Protein AF-X1IV39-F1 (afdb_monomer)

pLDDT: mean 95.55, std 2.42, range [82.12, 98.75]

Nearest PDB structures (foldseek):
  4zdj-assembly1_A  TM=9.689E-01  e=3.586E-21  Mycobacterium tuberculosis H37Rv
  8fvd-assembly1_A-2  TM=9.683E-01  e=2.587E-20  Escherichia coli
  1vco-assembly1_A  TM=9.729E-01  e=8.959E-20  Thermus thermophilus
  8fve-assembly1_B-2  TM=9.654E-01  e=1.866E-19  Escherichia coli
  3nva-assembly1_A  TM=9.633E-01  e=2.141E-17  Saccharolobus solfataricus

Secondary structure (DSSP, 8-state):
-HHHHHHHHHHHHHTTTTTPPP-IIIIIHHHHHHHHHHHHHHH--S-------S-TT-TTTHHHHHHHHHHHHHH-GGG---EEEEE--EETTTTEE--HHHHHHHHHHHHTT---SEEEEEESSPPPHHHHHHHHHHHT--GGGEEEEEPPSSGGGHHHHHHHTTHHHHHHHHTT---PPP--HHHHHHHHHHHS----------

Foldseek 3Di:
DVVLVVVLVVCVVVCVVVPDDDDLPPRSLVSLLVVVVVCCVVVVDPDDDDDQDDALVDPVRLSVLLSLLVVCVVVDVLQDAAEAEDEQEADPVVRDTDCVRVLVSLVSSVVSPDQHQAYEYEYQDDDDLVSLVVSCVSSVYDSLRHAYDHDDPDPLCRVVSCVVSVVVVSNCVSNVHDDDRDDCPVSVVVVVVVPDDDDDDDDDDD

Structure (mmCIF, N/CA/C/O backbone):
data_AF-X1IV39-F1
#
_entry.id   AF-X1IV39-F1
#
loop_
_atom_site.group_PDB
_atom_site.id
_atom_site.type_symbol
_atom_site.label_atom_id
_atom_site.label_alt_id
_atom_site.label_comp_id
_atom_site.label_asym_id
_atom_site.label_entity_id
_atom_site.label_seq_id
_atom_site.pdbx_PDB_ins_code
_atom_site.Cartn_x
_atom_site.Cartn_y
_atom_site.Cartn_z
_atom_site.occupancy
_atom_site.B_iso_or_equiv
_atom_site.auth_seq_id
_atom_site.auth_comp_id
_atom_site.auth_asym_id
_atom_site.auth_atom_id
_atom_site.pdbx_PDB_model_num
ATOM 1 N N . SER A 1 1 ? 3.220 12.596 9.964 1.00 83.44 1 SER A N 1
ATOM 2 C CA . SER A 1 1 ? 3.085 12.472 11.436 1.00 83.44 1 SER A CA 1
ATOM 3 C C . SER A 1 1 ? 2.829 13.791 12.164 1.00 83.44 1 SER A C 1
ATOM 5 O O . SER A 1 1 ? 1.835 13.869 12.874 1.00 83.44 1 SER A O 1
ATOM 7 N N . GLY A 1 2 ? 3.642 14.845 11.990 1.00 93.06 2 GLY A N 1
ATOM 8 C CA . GLY A 1 2 ? 3.541 16.082 12.796 1.00 93.06 2 GLY A CA 1
ATOM 9 C C . GLY A 1 2 ? 2.147 16.726 12.880 1.00 93.06 2 GLY A C 1
ATOM 10 O O . GLY A 1 2 ? 1.714 17.105 13.964 1.00 93.06 2 GLY A O 1
ATOM 11 N N . GLN A 1 3 ? 1.394 16.767 11.775 1.00 95.25 3 GLN A N 1
ATOM 12 C CA . GLN A 1 3 ? 0.027 17.306 11.771 1.00 95.25 3 GLN A CA 1
ATOM 13 C C . GLN A 1 3 ? -0.954 16.524 12.667 1.00 95.25 3 GLN A C 1
ATOM 15 O O . GLN A 1 3 ? -1.859 17.130 13.232 1.00 95.25 3 GLN A O 1
ATOM 20 N N . ILE A 1 4 ? -0.797 15.199 12.789 1.00 95.38 4 ILE A N 1
ATOM 21 C CA . ILE A 1 4 ? -1.650 14.351 13.640 1.00 95.38 4 ILE A CA 1
ATOM 22 C C . ILE A 1 4 ? -1.386 14.681 15.105 1.00 95.38 4 ILE A C 1
ATOM 24 O O . ILE A 1 4 ? -2.300 15.041 15.838 1.00 95.38 4 ILE A O 1
ATOM 28 N N . TYR A 1 5 ? -0.117 14.624 15.513 1.00 95.06 5 TYR A N 1
ATOM 29 C CA . TYR A 1 5 ? 0.275 14.904 16.892 1.00 95.06 5 TYR A CA 1
ATOM 30 C C . TYR A 1 5 ? -0.062 16.341 17.291 1.00 95.06 5 TYR A C 1
ATOM 32 O O . TYR A 1 5 ? -0.583 16.562 18.378 1.00 95.06 5 TYR A O 1
ATOM 40 N N . SER A 1 6 ? 0.151 17.312 16.398 1.00 96.31 6 SER A N 1
ATOM 41 C CA . SER A 1 6 ? -0.246 18.702 16.632 1.00 96.31 6 SER A CA 1
ATOM 42 C C . SER A 1 6 ? -1.757 18.842 16.848 1.00 96.31 6 SER A C 1
ATOM 44 O O . SER A 1 6 ? -2.170 19.522 17.785 1.00 96.31 6 SER A O 1
ATOM 46 N N . ALA A 1 7 ? -2.585 18.156 16.052 1.00 96.00 7 ALA A N 1
ATOM 47 C CA . ALA A 1 7 ? -4.038 18.176 16.217 1.00 96.00 7 ALA A CA 1
ATOM 48 C C . ALA A 1 7 ? -4.487 17.537 17.542 1.00 96.00 7 ALA A C 1
ATOM 50 O O . ALA A 1 7 ? -5.330 18.106 18.237 1.00 96.00 7 ALA A O 1
ATOM 51 N N . VAL A 1 8 ? -3.900 16.397 17.922 1.00 96.56 8 VAL A N 1
ATOM 52 C CA . VAL A 1 8 ? -4.189 15.729 19.202 1.00 96.56 8 VAL A CA 1
ATOM 53 C C . VAL A 1 8 ? -3.781 16.615 20.383 1.00 96.56 8 VAL A C 1
ATOM 55 O O . VAL A 1 8 ? -4.579 16.822 21.292 1.00 96.56 8 VAL A O 1
ATOM 58 N N . LEU A 1 9 ? -2.589 17.214 20.348 1.00 95.19 9 LEU A N 1
ATOM 59 C CA . LEU A 1 9 ? -2.129 18.143 21.387 1.00 95.19 9 LEU A CA 1
ATOM 60 C C . LEU A 1 9 ? -3.005 19.400 21.468 1.00 95.19 9 LEU A C 1
ATOM 62 O O . LEU A 1 9 ? -3.281 19.895 22.554 1.00 95.19 9 LEU A O 1
ATOM 66 N N . ALA A 1 10 ? -3.472 19.921 20.333 1.00 95.88 10 ALA A N 1
ATOM 67 C CA . ALA A 1 10 ? -4.376 21.066 20.323 1.00 95.88 10 ALA A CA 1
ATOM 68 C C . ALA A 1 10 ? -5.743 20.732 20.947 1.00 95.88 10 ALA A C 1
ATOM 70 O O . ALA A 1 10 ? -6.296 21.568 21.658 1.00 95.88 10 ALA A O 1
ATOM 71 N N . LYS A 1 11 ? -6.277 19.526 20.702 1.00 95.38 11 LYS A N 1
ATOM 72 C CA . LYS A 1 11 ? -7.502 19.017 21.348 1.00 95.38 11 LYS A CA 1
ATOM 73 C C . LYS A 1 11 ? -7.321 18.866 22.860 1.00 95.38 11 LYS A C 1
ATOM 75 O O . LYS A 1 11 ? -8.179 19.289 23.628 1.00 95.38 11 LYS A O 1
ATOM 80 N N . GLU A 1 12 ? -6.170 18.352 23.286 1.00 96.19 12 GLU A N 1
ATOM 81 C CA . GLU A 1 12 ? -5.818 18.228 24.704 1.00 96.19 12 GLU A CA 1
ATOM 82 C C . GLU A 1 12 ? -5.795 19.579 25.412 1.00 96.19 12 GLU A C 1
ATOM 84 O O . GLU A 1 12 ? -6.527 19.764 26.382 1.00 96.19 12 GLU A O 1
ATOM 89 N N . ARG A 1 13 ? -5.089 20.567 24.859 1.00 94.44 13 ARG A N 1
ATOM 90 C CA . ARG A 1 13 ? -4.988 21.904 25.464 1.00 94.44 13 ARG A CA 1
ATOM 91 C C . ARG A 1 13 ? -6.307 22.672 25.531 1.00 94.44 13 ARG A C 1
ATOM 93 O O . ARG A 1 13 ? -6.425 23.590 26.337 1.00 94.44 13 ARG A O 1
ATOM 100 N N . ARG A 1 14 ? -7.288 22.333 24.689 1.00 95.44 14 ARG A N 1
ATOM 101 C CA . ARG A 1 14 ? -8.647 22.902 24.756 1.00 95.44 14 ARG A CA 1
ATOM 102 C C . ARG A 1 14 ? -9.544 22.219 25.789 1.00 95.44 14 ARG A C 1
ATOM 104 O O . ARG A 1 14 ? -10.612 22.743 26.082 1.00 95.44 14 ARG A O 1
ATOM 111 N N . GLY A 1 15 ? -9.116 21.085 26.345 1.00 93.38 15 GLY A N 1
ATOM 112 C CA . GLY A 1 15 ? -9.907 20.295 27.284 1.00 93.38 15 GLY A CA 1
ATOM 113 C C . GLY A 1 15 ? -10.839 19.276 26.624 1.00 93.38 15 GLY A C 1
ATOM 114 O O . GLY A 1 15 ? -11.671 18.701 27.322 1.00 93.38 15 GLY A O 1
ATOM 115 N N . ASP A 1 16 ? -10.683 18.989 25.324 1.00 93.56 16 ASP A N 1
ATOM 116 C CA . ASP A 1 16 ? -11.572 18.080 24.574 1.00 93.56 16 ASP A CA 1
ATOM 117 C C . ASP A 1 16 ? -11.531 16.632 25.121 1.00 93.56 16 ASP A C 1
ATOM 119 O O . ASP A 1 16 ? -12.448 15.848 24.887 1.00 93.56 16 ASP A O 1
ATOM 123 N N . PHE A 1 17 ? -10.482 16.274 25.876 1.00 92.75 17 PHE A N 1
ATOM 124 C CA . PHE A 1 17 ? -10.318 14.961 26.519 1.00 92.75 17 PHE A CA 1
ATOM 125 C C . PHE A 1 17 ? -10.658 14.950 28.021 1.00 92.75 17 PHE A C 1
ATOM 127 O O . PHE A 1 17 ? -10.341 13.982 28.708 1.00 92.75 17 PHE A O 1
ATOM 134 N N . LEU A 1 18 ? -11.286 16.013 28.548 1.00 92.62 18 LEU A N 1
ATOM 135 C CA . LEU A 1 18 ? -11.813 16.094 29.923 1.00 92.62 18 LEU A CA 1
ATOM 136 C C . LEU A 1 18 ? -10.785 15.758 31.028 1.00 92.62 18 LEU A C 1
ATOM 138 O O . LEU A 1 18 ? -11.124 15.159 32.047 1.00 92.62 18 LEU A O 1
ATOM 142 N N . GLY A 1 19 ? -9.518 16.133 30.821 1.00 87.75 19 GLY A N 1
ATOM 143 C CA . GLY A 1 19 ? -8.419 15.860 31.759 1.00 87.75 19 GLY A CA 1
ATOM 144 C C . GLY A 1 19 ? -7.865 14.429 31.712 1.00 87.75 19 GLY A C 1
ATOM 145 O O . GLY A 1 19 ? -7.038 14.069 32.548 1.00 87.75 19 GLY A O 1
ATOM 146 N N . GLY A 1 20 ? -8.302 13.609 30.752 1.00 90.69 20 GLY A N 1
ATOM 147 C CA . GLY A 1 20 ? -7.785 12.260 30.530 1.00 90.69 20 GLY A CA 1
ATOM 148 C C . GLY A 1 20 ? -6.360 12.234 29.965 1.00 90.69 20 GLY A C 1
ATOM 149 O O . GLY A 1 20 ? -5.901 13.169 29.311 1.00 90.69 20 GLY A O 1
ATOM 150 N N . THR A 1 21 ? -5.646 11.129 30.201 1.00 92.50 21 THR A N 1
ATOM 151 C CA . THR A 1 21 ? -4.292 10.924 29.667 1.00 92.50 21 THR A CA 1
ATOM 152 C C . THR A 1 21 ? -4.320 10.656 28.165 1.00 92.50 21 THR A C 1
ATOM 154 O O . THR A 1 21 ? -5.001 9.743 27.698 1.00 92.50 21 THR A O 1
ATOM 157 N N . ILE A 1 22 ? -3.507 11.397 27.411 1.00 93.56 22 ILE A N 1
ATOM 158 C CA . ILE A 1 22 ? -3.350 11.179 25.972 1.00 93.56 22 ILE A CA 1
ATOM 159 C C . ILE A 1 22 ? -2.416 10.004 25.710 1.00 93.56 22 ILE A C 1
ATOM 161 O O . ILE A 1 22 ? -1.331 9.891 26.272 1.00 93.56 22 ILE A O 1
ATOM 165 N N . GLN A 1 23 ? -2.851 9.140 24.805 1.00 95.19 23 GLN A N 1
ATOM 166 C CA . GLN A 1 23 ? -2.191 7.894 24.426 1.00 95.19 23 GLN A CA 1
ATOM 167 C C . GLN A 1 23 ? -2.180 7.755 22.904 1.00 95.19 23 GLN A C 1
ATOM 169 O O . GLN A 1 23 ? -3.067 8.280 22.230 1.00 95.19 23 GLN A O 1
ATOM 174 N N . VAL A 1 24 ? -1.218 7.004 22.360 1.00 94.38 24 VAL A N 1
ATOM 175 C CA . VAL A 1 24 ? -1.165 6.707 20.916 1.00 94.38 24 VAL A CA 1
ATOM 176 C C . VAL A 1 24 ? -2.435 5.976 20.474 1.00 94.38 24 VAL A C 1
ATOM 178 O O . VAL A 1 24 ? -3.112 6.414 19.546 1.00 94.38 24 VAL A O 1
ATOM 181 N N . VAL A 1 25 ? -2.811 4.927 21.203 1.00 95.25 25 VAL A N 1
ATOM 182 C CA . VAL A 1 25 ? -4.112 4.270 21.070 1.00 95.25 25 VAL A CA 1
ATOM 183 C C . VAL A 1 25 ? -4.957 4.659 22.285 1.00 95.25 25 VAL A C 1
ATOM 185 O O . VAL A 1 25 ? -4.478 4.474 23.401 1.00 95.25 25 VAL A O 1
ATOM 188 N N . PRO A 1 26 ? -6.173 5.205 22.116 1.00 95.00 26 PRO A N 1
ATOM 189 C CA . PRO A 1 26 ? -6.870 5.414 20.845 1.00 95.00 26 PRO A CA 1
ATOM 190 C C . PRO A 1 26 ? -6.625 6.789 20.195 1.00 95.00 26 PRO A C 1
ATOM 192 O O . PRO A 1 26 ? -7.003 6.975 19.048 1.00 95.00 26 PRO A O 1
ATOM 195 N N . HIS A 1 27 ? -6.051 7.781 20.882 1.00 96.25 27 HIS A N 1
ATOM 196 C CA . HIS A 1 27 ? -6.187 9.188 20.464 1.00 96.25 27 HIS A CA 1
ATOM 197 C C . HIS A 1 27 ? -5.500 9.523 19.130 1.00 96.25 27 HIS A C 1
ATOM 199 O O . HIS A 1 27 ? -6.104 10.172 18.275 1.00 96.25 27 HIS A O 1
ATOM 205 N N . VAL A 1 28 ? -4.258 9.070 18.924 1.00 97.12 28 VAL A N 1
ATOM 206 C CA . VAL A 1 28 ? -3.518 9.303 17.669 1.00 97.12 28 VAL A CA 1
ATOM 207 C C . VAL A 1 28 ? -4.124 8.476 16.539 1.00 97.12 28 VAL A C 1
ATOM 209 O O . VAL A 1 28 ? -4.362 9.009 15.456 1.00 97.12 28 VAL A O 1
ATOM 212 N N . THR A 1 29 ? -4.436 7.202 16.790 1.00 97.50 29 THR A N 1
ATOM 213 C CA . THR A 1 29 ? -5.056 6.321 15.787 1.00 97.50 29 THR A CA 1
ATOM 214 C C . THR A 1 29 ? -6.436 6.814 15.364 1.00 97.50 29 THR A C 1
ATOM 216 O O . THR A 1 29 ? -6.757 6.795 14.179 1.00 97.50 29 THR A O 1
ATOM 219 N N . THR A 1 30 ? -7.235 7.334 16.297 1.00 96.88 30 THR A N 1
ATOM 220 C CA . THR A 1 30 ? -8.534 7.944 15.999 1.00 96.88 30 THR A CA 1
ATOM 221 C C . THR A 1 30 ? -8.368 9.211 15.171 1.00 96.88 30 THR A C 1
ATOM 223 O O . THR A 1 30 ? -9.060 9.351 14.172 1.00 96.88 30 THR A O 1
ATOM 226 N N . GLU A 1 31 ? -7.423 10.102 15.491 1.00 97.56 31 GLU A N 1
ATOM 227 C CA . GLU A 1 31 ? -7.178 11.286 14.651 1.00 97.56 31 GLU A CA 1
ATOM 228 C C . GLU A 1 31 ? -6.763 10.910 13.217 1.00 97.56 31 GLU A C 1
ATOM 230 O O . GLU A 1 31 ? -7.172 11.586 12.273 1.00 97.56 31 GLU A O 1
ATOM 235 N N . ILE A 1 32 ? -6.001 9.823 13.031 1.00 97.38 32 ILE A N 1
ATOM 236 C CA . ILE A 1 32 ? -5.672 9.287 11.699 1.00 97.38 32 ILE A CA 1
ATOM 237 C C . ILE A 1 32 ? -6.942 8.793 10.989 1.00 97.38 32 ILE A C 1
ATOM 239 O O . ILE A 1 32 ? -7.231 9.249 9.882 1.00 97.38 32 ILE A O 1
ATOM 243 N N . LYS A 1 33 ? -7.739 7.927 11.632 1.00 96.75 33 LYS A N 1
ATOM 244 C CA . LYS A 1 33 ? -8.990 7.396 11.057 1.00 96.75 33 LYS A CA 1
ATOM 245 C C . LYS A 1 33 ? -9.990 8.499 10.701 1.00 96.75 33 LYS A C 1
ATOM 247 O O . LYS A 1 33 ? -10.598 8.460 9.637 1.00 96.75 33 LYS A O 1
ATOM 252 N N . GLU A 1 34 ? -10.113 9.527 11.536 1.00 96.31 34 GLU A N 1
ATOM 253 C CA . GLU A 1 34 ? -10.980 10.683 11.276 1.00 96.31 34 GLU A CA 1
ATOM 254 C C . GLU A 1 34 ? -10.540 11.499 10.053 1.00 96.31 34 GLU A C 1
ATOM 256 O O . GLU A 1 34 ? -11.348 12.200 9.446 1.00 96.31 34 GLU A O 1
ATOM 261 N N . ARG A 1 35 ? -9.267 11.442 9.644 1.00 95.88 35 ARG A N 1
ATOM 262 C CA . ARG A 1 35 ? -8.846 12.040 8.365 1.00 95.88 35 ARG A CA 1
ATOM 263 C C . ARG A 1 35 ? -9.288 11.211 7.171 1.00 95.88 35 ARG A C 1
ATOM 265 O O . ARG A 1 35 ? -9.681 11.798 6.169 1.00 95.88 35 ARG A O 1
ATOM 272 N N . PHE A 1 36 ? -9.264 9.884 7.284 1.00 94.44 36 PHE A N 1
ATOM 273 C CA . PHE A 1 36 ? -9.761 8.998 6.231 1.00 94.44 36 PHE A CA 1
ATOM 274 C C . PHE A 1 36 ? -11.262 9.200 6.013 1.00 94.44 36 PHE A C 1
ATOM 276 O O . PHE A 1 36 ? -11.690 9.403 4.881 1.00 94.44 36 PHE A O 1
ATOM 283 N N . LYS A 1 37 ? -12.045 9.254 7.099 1.00 93.75 37 LYS A N 1
ATOM 284 C CA . LYS A 1 37 ? -13.492 9.514 7.033 1.00 93.75 37 LYS A CA 1
ATOM 285 C C . LYS A 1 37 ? -13.811 10.873 6.414 1.00 93.75 37 LYS A C 1
ATOM 287 O O . LYS A 1 37 ? -14.591 10.939 5.475 1.00 93.75 37 LYS A O 1
ATOM 292 N N . ARG A 1 38 ? -13.134 11.942 6.853 1.00 95.00 38 ARG A N 1
ATOM 293 C CA . ARG A 1 38 ? -13.296 13.279 6.254 1.00 95.00 38 ARG A CA 1
ATOM 294 C C . ARG A 1 38 ? -12.953 13.305 4.766 1.00 95.00 38 ARG A C 1
ATOM 296 O O . ARG A 1 38 ? -13.607 14.007 4.004 1.00 95.00 38 ARG A O 1
ATOM 303 N N . LEU A 1 39 ? -11.922 12.572 4.340 1.00 94.06 39 LEU A N 1
ATOM 304 C CA . LEU A 1 39 ? -11.593 12.451 2.919 1.00 94.06 39 LEU A CA 1
ATOM 305 C C . LEU A 1 39 ? -12.729 11.760 2.152 1.00 94.06 39 LEU A C 1
ATOM 307 O O . LEU A 1 39 ? -13.109 12.248 1.089 1.00 94.06 39 LEU A O 1
ATOM 311 N N . ALA A 1 40 ? -13.303 10.688 2.705 1.00 92.38 40 ALA A N 1
ATOM 312 C CA . ALA A 1 40 ? -14.456 10.002 2.121 1.00 92.38 40 ALA A CA 1
ATOM 313 C C . ALA A 1 40 ? -15.666 10.932 1.980 1.00 92.38 40 ALA A C 1
ATOM 315 O O . ALA A 1 40 ? -16.205 11.093 0.889 1.00 92.38 40 ALA A O 1
ATOM 316 N N . GLU A 1 41 ? -16.027 11.621 3.063 1.00 93.25 41 GLU A N 1
ATOM 317 C CA . GLU A 1 41 ? -17.141 12.571 3.097 1.00 93.25 41 GLU A CA 1
ATOM 318 C C . GLU A 1 41 ? -16.952 13.730 2.108 1.00 93.25 41 GLU A C 1
ATOM 320 O O . GLU A 1 41 ? -17.899 14.132 1.441 1.00 93.25 41 GLU A O 1
ATOM 325 N N . ASN A 1 42 ? -15.737 14.262 1.965 1.00 95.62 42 ASN A N 1
ATOM 326 C CA . ASN A 1 42 ? -15.495 15.404 1.080 1.00 95.62 42 ASN A CA 1
ATOM 327 C C . ASN A 1 42 ? -15.409 15.015 -0.399 1.00 95.62 42 ASN A C 1
ATOM 329 O O . ASN A 1 42 ? -15.824 15.787 -1.260 1.00 95.62 42 ASN A O 1
ATOM 333 N N . SER A 1 43 ? -14.819 13.857 -0.699 1.00 95.19 43 SER A N 1
ATOM 334 C CA . SER A 1 43 ? -14.617 13.405 -2.080 1.00 95.19 43 SER A CA 1
ATOM 335 C C . SER A 1 43 ? -15.854 12.744 -2.677 1.00 95.19 43 SER A C 1
ATOM 337 O O . SER A 1 43 ? -15.989 12.750 -3.897 1.00 95.19 43 SER A O 1
ATOM 339 N N . GLN A 1 44 ? -16.729 12.170 -1.839 1.00 92.94 44 GLN A N 1
ATOM 340 C CA . GLN A 1 44 ? -17.828 11.298 -2.273 1.00 92.94 44 GLN A CA 1
ATOM 341 C C . GLN A 1 44 ? -17.336 10.157 -3.188 1.00 92.94 44 GLN A C 1
ATOM 343 O O . GLN A 1 44 ? -18.074 9.672 -4.042 1.00 92.94 44 GLN A O 1
ATOM 348 N N . ALA A 1 45 ? -16.068 9.755 -3.039 1.00 92.06 45 ALA A N 1
ATOM 349 C CA . ALA A 1 45 ? -15.455 8.711 -3.844 1.00 92.06 45 ALA A CA 1
ATOM 350 C C . ALA A 1 45 ? -15.915 7.322 -3.386 1.00 92.06 45 ALA A C 1
ATOM 352 O O . ALA A 1 45 ? -16.027 7.061 -2.188 1.00 92.06 45 ALA A O 1
ATOM 353 N N . GLU A 1 46 ? -16.108 6.415 -4.343 1.00 90.44 46 GLU A N 1
ATOM 354 C CA . GLU A 1 46 ? -16.429 5.006 -4.071 1.00 90.44 46 GLU A CA 1
ATOM 355 C C . GLU A 1 46 ? -15.222 4.242 -3.505 1.00 90.44 46 GLU A C 1
ATOM 357 O O . GLU A 1 46 ? -15.378 3.339 -2.688 1.00 90.44 46 GLU A O 1
ATOM 362 N N . VAL A 1 47 ? -14.006 4.627 -3.910 1.00 93.69 47 VAL A N 1
ATOM 363 C CA . VAL A 1 47 ? -12.747 4.006 -3.482 1.00 93.69 47 VAL A CA 1
ATOM 364 C C . VAL A 1 47 ? -11.749 5.084 -3.075 1.00 93.69 47 VAL A C 1
ATOM 366 O O . VAL A 1 47 ? -11.553 6.071 -3.784 1.00 93.69 47 VAL A O 1
ATOM 369 N N . ILE A 1 48 ? -11.073 4.867 -1.946 1.00 95.12 48 ILE A N 1
ATOM 370 C CA . ILE A 1 48 ? -9.993 5.729 -1.460 1.00 95.12 48 ILE A CA 1
ATOM 371 C C . ILE A 1 48 ? -8.717 4.908 -1.380 1.00 95.12 48 ILE A C 1
ATOM 373 O O . ILE A 1 48 ? -8.637 3.929 -0.640 1.00 95.12 48 ILE A O 1
ATOM 377 N N . ILE A 1 49 ? -7.697 5.350 -2.108 1.00 96.31 49 ILE A N 1
ATOM 378 C CA . ILE A 1 49 ? -6.364 4.759 -2.047 1.00 96.31 49 ILE A CA 1
ATOM 379 C C . ILE A 1 49 ? -5.559 5.518 -0.995 1.00 96.31 49 ILE A C 1
ATOM 381 O O . ILE A 1 49 ? -5.379 6.732 -1.091 1.00 96.31 49 ILE A O 1
ATOM 385 N N . ILE A 1 50 ? -5.084 4.798 0.021 1.00 95.69 50 ILE A N 1
ATOM 386 C CA . ILE A 1 50 ? -4.281 5.355 1.111 1.00 95.69 50 ILE A CA 1
ATOM 387 C C . ILE A 1 50 ? -2.897 4.720 1.056 1.00 95.69 50 ILE A C 1
ATOM 389 O O . ILE A 1 50 ? -2.730 3.543 1.367 1.00 95.69 50 ILE A O 1
ATOM 393 N N . GLU A 1 51 ? -1.894 5.517 0.702 1.00 96.81 51 GLU A N 1
ATOM 394 C CA . GLU A 1 51 ? -0.497 5.118 0.829 1.00 96.81 51 GLU A CA 1
ATOM 395 C C . GLU A 1 51 ? -0.028 5.320 2.276 1.00 96.81 51 GLU A C 1
ATOM 397 O O . GLU A 1 51 ? -0.114 6.420 2.832 1.00 96.81 51 GLU A O 1
ATOM 402 N N . VAL A 1 52 ? 0.494 4.258 2.893 1.00 95.25 52 VAL A N 1
ATOM 403 C CA . VAL A 1 52 ? 1.181 4.346 4.185 1.00 95.25 52 VAL A CA 1
ATOM 404 C C . VAL A 1 52 ? 2.678 4.415 3.925 1.00 95.25 52 VAL A C 1
ATOM 406 O O . VAL A 1 52 ? 3.302 3.411 3.596 1.00 95.25 52 VAL A O 1
ATOM 409 N N . GLY A 1 53 ? 3.247 5.612 4.066 1.00 92.62 53 GLY A N 1
ATOM 410 C CA . GLY A 1 53 ? 4.686 5.819 3.912 1.00 92.62 53 GLY A CA 1
ATOM 411 C C . GLY A 1 53 ? 5.519 5.151 5.015 1.00 92.62 53 GLY A C 1
ATOM 412 O O . GLY A 1 53 ? 5.023 4.855 6.105 1.00 92.62 53 GLY A O 1
ATOM 413 N N . GLY A 1 54 ? 6.815 4.987 4.742 1.00 92.50 54 GLY A N 1
ATOM 414 C CA . GLY A 1 54 ? 7.760 4.266 5.604 1.00 92.50 54 GLY A CA 1
ATOM 415 C C . GLY A 1 54 ? 7.833 2.774 5.272 1.00 92.50 54 GLY A C 1
ATOM 416 O O . GLY A 1 54 ? 7.267 2.326 4.275 1.00 92.50 54 GLY A O 1
ATOM 417 N N . THR A 1 55 ? 8.538 2.000 6.100 1.00 95.44 55 THR A N 1
ATOM 418 C CA . THR A 1 55 ? 8.652 0.544 5.931 1.00 95.44 55 THR A CA 1
ATOM 419 C C . THR A 1 55 ? 7.897 -0.177 7.039 1.00 95.44 55 THR A C 1
ATOM 421 O O . THR A 1 55 ? 7.934 0.214 8.206 1.00 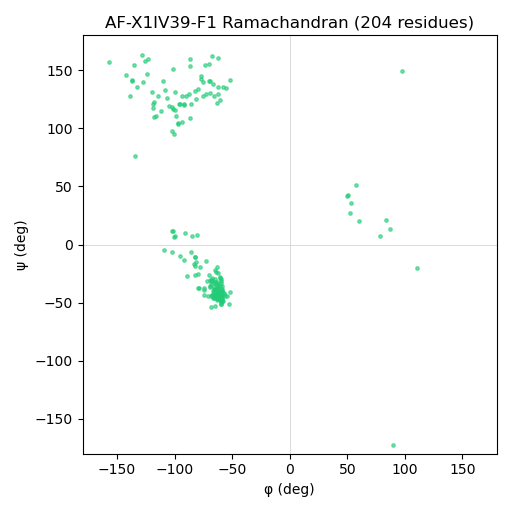95.44 55 THR A O 1
ATOM 424 N N . VAL A 1 56 ? 7.221 -1.275 6.702 1.00 95.75 56 VAL A N 1
ATOM 425 C CA . VAL A 1 56 ? 6.633 -2.157 7.719 1.00 95.75 56 VAL A CA 1
ATOM 426 C C . VAL A 1 56 ? 7.745 -2.707 8.613 1.00 95.75 56 VAL A C 1
ATOM 428 O O . VAL A 1 56 ? 8.689 -3.324 8.123 1.00 95.75 56 VAL A O 1
ATOM 431 N N . GLY A 1 57 ? 7.602 -2.498 9.922 1.00 92.50 57 GLY A N 1
ATOM 432 C CA . GLY A 1 57 ? 8.613 -2.824 10.932 1.00 92.50 57 GLY A CA 1
ATOM 433 C C . GLY A 1 57 ? 9.258 -1.587 11.562 1.00 92.50 57 GLY A C 1
ATOM 434 O O . GLY A 1 57 ? 9.753 -1.679 12.685 1.00 92.50 57 GLY A O 1
ATOM 435 N N . ASP A 1 58 ? 9.175 -0.428 10.904 1.00 94.62 58 ASP A N 1
ATOM 436 C CA . ASP A 1 58 ? 9.704 0.829 11.432 1.00 94.62 58 ASP A CA 1
ATOM 437 C C . ASP A 1 58 ? 8.781 1.420 12.512 1.00 94.62 58 ASP A C 1
ATOM 439 O O . ASP A 1 58 ? 7.547 1.327 12.450 1.00 94.62 58 ASP A O 1
ATOM 443 N N . ILE A 1 59 ? 9.381 2.054 13.524 1.00 93.12 59 ILE A N 1
ATOM 444 C CA . ILE A 1 59 ? 8.657 2.585 14.688 1.00 93.12 59 ILE A CA 1
ATOM 445 C C . ILE A 1 59 ? 7.748 3.764 14.317 1.00 93.12 59 ILE A C 1
ATOM 447 O O . ILE A 1 59 ? 6.690 3.944 14.922 1.00 93.12 59 ILE A O 1
ATOM 451 N N . GLU A 1 60 ? 8.121 4.551 13.306 1.00 92.94 60 GLU A N 1
ATOM 452 C CA . GLU A 1 60 ? 7.386 5.740 12.875 1.00 92.94 60 GLU A CA 1
ATOM 453 C C . GLU A 1 60 ? 6.043 5.388 12.225 1.00 92.94 60 GLU A C 1
ATOM 455 O O . GLU A 1 60 ? 5.087 6.166 12.315 1.00 92.94 60 GLU A O 1
ATOM 460 N N . GLY A 1 61 ? 5.970 4.219 11.577 1.00 92.56 61 GLY A N 1
ATOM 461 C CA . GLY A 1 61 ? 4.795 3.738 10.852 1.00 92.56 61 GLY A CA 1
ATOM 462 C C . GLY A 1 61 ? 3.741 3.072 11.738 1.00 92.56 61 GLY A C 1
ATOM 463 O O . GLY A 1 61 ? 2.579 2.982 11.336 1.00 92.56 61 GLY A O 1
ATOM 464 N N . GLN A 1 62 ? 4.099 2.641 12.955 1.00 94.81 62 GLN A N 1
ATOM 465 C CA . GLN A 1 62 ? 3.210 1.846 13.814 1.00 94.81 62 GLN A CA 1
ATOM 466 C C . GLN A 1 62 ? 1.835 2.487 14.072 1.00 94.81 62 GLN A C 1
ATOM 468 O O . GLN A 1 62 ? 0.838 1.776 13.941 1.00 94.81 62 GLN A O 1
ATOM 473 N N . PRO A 1 63 ? 1.712 3.800 14.370 1.00 96.44 63 PRO A N 1
ATOM 474 C CA . PRO A 1 63 ? 0.397 4.410 14.568 1.00 96.44 63 PRO A CA 1
ATOM 475 C C . PRO A 1 63 ? -0.484 4.368 13.313 1.00 96.44 63 PRO A C 1
ATOM 477 O O . PRO A 1 63 ? -1.702 4.255 13.429 1.00 96.44 63 PRO A O 1
ATOM 480 N N . PHE A 1 64 ? 0.104 4.449 12.114 1.00 97.19 64 PHE A N 1
ATOM 481 C CA . PHE A 1 64 ? -0.644 4.368 10.857 1.00 97.19 64 PHE A CA 1
ATOM 482 C C . PHE A 1 64 ? -1.092 2.943 10.564 1.00 97.19 64 PHE A C 1
ATOM 484 O O . PHE A 1 64 ? -2.250 2.742 10.205 1.00 97.19 64 PHE A O 1
ATOM 491 N N . LEU A 1 65 ? -0.210 1.963 10.775 1.00 97.31 65 LEU A N 1
ATOM 492 C CA . LEU A 1 65 ? -0.550 0.553 10.608 1.00 97.31 65 LEU A CA 1
ATOM 493 C C . LEU A 1 65 ? -1.659 0.136 11.587 1.00 97.31 65 LEU A C 1
ATOM 495 O O . LEU A 1 65 ? -2.648 -0.472 11.185 1.00 97.31 65 LEU A O 1
ATOM 499 N N . GLU A 1 66 ? -1.575 0.559 12.849 1.00 97.50 66 GLU A N 1
ATOM 500 C CA . GLU A 1 66 ? -2.645 0.317 13.821 1.00 97.50 66 GLU A CA 1
ATOM 501 C C . GLU A 1 66 ? -3.953 1.025 13.429 1.00 97.50 66 GLU A C 1
ATOM 503 O O . GLU A 1 66 ? -5.035 0.452 13.571 1.00 97.50 66 GLU A O 1
ATOM 508 N N . ALA A 1 67 ? -3.884 2.242 12.878 1.00 97.56 67 ALA A N 1
ATOM 509 C CA . ALA A 1 67 ? -5.068 2.956 12.411 1.00 97.56 67 ALA A CA 1
ATOM 510 C C . ALA A 1 67 ? -5.762 2.241 11.239 1.00 97.56 67 ALA A C 1
ATOM 512 O O . ALA A 1 67 ? -6.979 2.064 11.293 1.00 97.56 67 ALA A O 1
ATOM 513 N N . ILE A 1 68 ? -5.029 1.785 10.213 1.00 97.19 68 ILE A N 1
ATOM 514 C CA . ILE A 1 68 ? -5.630 1.047 9.084 1.00 97.19 68 ILE A CA 1
ATOM 515 C C . ILE A 1 68 ? -6.143 -0.333 9.509 1.00 97.19 68 ILE A C 1
ATOM 517 O O . ILE A 1 68 ? -7.150 -0.800 8.975 1.00 97.19 68 ILE A O 1
ATOM 521 N N . ARG A 1 69 ? -5.506 -0.972 10.501 1.00 97.25 69 ARG A N 1
ATOM 522 C CA . ARG A 1 69 ? -5.969 -2.236 11.089 1.00 97.25 69 ARG A CA 1
ATOM 523 C C . ARG A 1 69 ? -7.298 -2.052 11.817 1.00 97.25 69 ARG A C 1
ATOM 525 O O . ARG A 1 69 ? -8.216 -2.849 11.642 1.00 97.25 69 ARG A O 1
ATOM 532 N N . GLN A 1 70 ? -7.419 -0.996 12.624 1.00 97.31 70 GLN A N 1
ATOM 533 C CA . GLN A 1 70 ? -8.684 -0.640 13.268 1.00 97.31 70 GLN A CA 1
ATOM 534 C C . GLN A 1 70 ? -9.742 -0.234 12.240 1.00 97.31 70 GLN A C 1
ATOM 536 O O . GLN A 1 70 ? -10.892 -0.630 12.387 1.00 97.31 70 GLN A O 1
ATOM 541 N N . MET A 1 71 ? -9.360 0.495 11.186 1.00 96.06 71 MET A N 1
ATOM 542 C CA . MET A 1 71 ? -10.286 0.945 10.144 1.00 96.06 71 MET A CA 1
ATOM 543 C C . MET A 1 71 ? -11.026 -0.230 9.493 1.00 96.06 71 MET A C 1
ATOM 545 O O . MET A 1 71 ? -12.238 -0.155 9.336 1.00 96.06 71 MET A O 1
ATOM 549 N N . ARG A 1 72 ? -10.345 -1.352 9.214 1.00 96.06 72 ARG A N 1
ATOM 550 C CA . ARG A 1 72 ? -10.992 -2.572 8.687 1.00 96.06 72 ARG A CA 1
ATOM 551 C C . ARG A 1 72 ? -12.060 -3.150 9.620 1.00 96.06 72 ARG A C 1
ATOM 553 O O . ARG A 1 72 ? -13.016 -3.752 9.147 1.00 96.06 72 ARG A O 1
ATOM 560 N N . ASN A 1 73 ? -11.937 -2.955 10.933 1.00 94.31 73 ASN A N 1
ATOM 561 C CA . ASN A 1 73 ? -12.996 -3.331 11.874 1.00 94.31 73 ASN A CA 1
ATOM 562 C C . ASN A 1 73 ? -14.125 -2.293 11.907 1.00 94.31 73 ASN A C 1
ATOM 564 O O . ASN A 1 73 ? -15.284 -2.677 12.013 1.00 94.31 73 ASN A O 1
ATOM 568 N N . ASP A 1 74 ? -13.792 -1.004 11.803 1.00 95.12 74 ASP A N 1
ATOM 569 C CA . ASP A 1 74 ? -14.766 0.091 11.845 1.00 95.12 74 ASP A CA 1
ATOM 570 C C . ASP A 1 74 ? -15.722 0.068 10.641 1.00 95.12 74 ASP A C 1
ATOM 572 O O . ASP A 1 74 ? -16.913 0.318 10.813 1.00 95.12 74 ASP A O 1
ATOM 576 N N . VAL A 1 75 ? -15.215 -0.214 9.432 1.00 94.38 75 VAL A N 1
ATOM 577 C CA . VAL A 1 75 ? -16.022 -0.189 8.194 1.00 94.38 75 VAL A CA 1
ATOM 578 C C . VAL A 1 75 ? -16.433 -1.568 7.681 1.00 94.38 75 VAL A C 1
ATOM 580 O O . VAL A 1 75 ? -17.227 -1.654 6.752 1.00 94.38 75 VAL A O 1
ATOM 583 N N . GLY A 1 76 ? -15.934 -2.648 8.282 1.00 93.94 76 GLY A N 1
ATOM 584 C CA . GLY A 1 76 ? -16.185 -4.019 7.839 1.00 93.94 76 GLY A CA 1
ATOM 585 C C . GLY A 1 76 ? -15.060 -4.587 6.971 1.00 93.94 76 GLY A C 1
ATOM 586 O O . GLY A 1 76 ? -14.360 -3.869 6.256 1.00 93.94 76 GLY A O 1
ATOM 587 N N . ARG A 1 77 ? -14.875 -5.910 7.058 1.00 90.75 77 ARG A N 1
ATOM 588 C CA . ARG A 1 77 ? -13.712 -6.608 6.485 1.00 90.75 77 ARG A CA 1
ATOM 589 C C . ARG A 1 77 ? -13.629 -6.544 4.967 1.00 90.75 77 ARG A C 1
ATOM 591 O O . ARG A 1 77 ? -12.506 -6.519 4.467 1.00 90.75 77 ARG A O 1
ATOM 598 N N . ASP A 1 78 ? -14.780 -6.509 4.309 1.00 93.06 78 ASP A N 1
ATOM 599 C CA . ASP A 1 78 ? -14.918 -6.537 2.850 1.00 93.06 78 ASP A CA 1
ATOM 600 C C . ASP A 1 78 ? -14.808 -5.130 2.231 1.00 93.06 78 ASP A C 1
ATOM 602 O O . ASP A 1 78 ? -14.706 -4.984 1.023 1.00 93.06 78 ASP A O 1
ATOM 606 N N . ASN A 1 79 ? -14.749 -4.084 3.068 1.00 95.62 79 ASN A N 1
ATOM 607 C CA . ASN A 1 79 ? -14.625 -2.684 2.647 1.00 95.62 79 ASN A CA 1
ATOM 608 C C . ASN A 1 79 ? -13.183 -2.148 2.743 1.00 95.62 79 ASN A C 1
ATOM 610 O O . ASN A 1 79 ? -12.952 -0.947 2.596 1.00 95.62 79 ASN A O 1
ATOM 614 N N . VAL A 1 80 ? -12.202 -3.010 3.044 1.00 97.19 80 VAL A N 1
ATOM 615 C CA . VAL A 1 80 ? -10.776 -2.653 3.108 1.00 97.19 80 VAL A CA 1
ATOM 616 C C . VAL A 1 80 ? -9.936 -3.758 2.483 1.00 97.19 80 VAL A C 1
ATOM 618 O O . VAL A 1 80 ? -10.005 -4.910 2.911 1.00 97.19 80 VAL A O 1
ATOM 621 N N . LEU A 1 81 ? -9.079 -3.365 1.542 1.00 97.81 81 LEU A N 1
ATOM 622 C CA . LEU A 1 81 ? -8.115 -4.226 0.866 1.00 97.81 81 LEU A CA 1
ATOM 623 C C . LEU A 1 81 ? -6.694 -3.720 1.134 1.00 97.81 81 LEU A C 1
ATOM 625 O O . LEU A 1 81 ? -6.405 -2.534 0.969 1.00 97.81 81 LEU A O 1
ATOM 629 N N . TYR A 1 82 ? -5.796 -4.616 1.533 1.00 98.38 82 TYR A N 1
ATOM 630 C CA . TYR A 1 82 ? -4.389 -4.315 1.774 1.00 98.38 82 TYR A CA 1
ATOM 631 C C . TYR A 1 82 ? -3.508 -4.794 0.617 1.00 98.38 82 TYR A C 1
ATOM 633 O O . TYR A 1 82 ? -3.386 -5.994 0.362 1.00 98.38 82 TYR A O 1
ATOM 641 N N . VAL A 1 83 ? -2.834 -3.846 -0.037 1.00 98.50 83 VAL A N 1
ATOM 642 C CA . VAL A 1 83 ? -1.790 -4.113 -1.035 1.00 98.50 83 VAL A CA 1
ATOM 643 C C . VAL A 1 83 ? -0.427 -3.909 -0.381 1.00 98.50 83 VAL A C 1
ATOM 645 O O . VAL A 1 83 ? -0.098 -2.797 0.029 1.00 98.50 83 VAL A O 1
ATOM 648 N N . HIS A 1 84 ? 0.374 -4.970 -0.279 1.00 98.62 84 HIS A N 1
ATOM 649 C CA . HIS A 1 84 ? 1.711 -4.907 0.315 1.00 98.62 84 HIS A CA 1
ATOM 650 C C . HIS A 1 84 ? 2.797 -4.950 -0.756 1.00 98.62 84 HIS A C 1
ATOM 652 O O . HIS A 1 84 ? 2.905 -5.920 -1.508 1.00 98.62 84 HIS A O 1
ATOM 658 N N . ILE A 1 85 ? 3.615 -3.903 -0.828 1.00 98.25 85 ILE A N 1
ATOM 659 C CA . ILE A 1 85 ? 4.708 -3.799 -1.800 1.00 98.25 85 ILE A CA 1
ATOM 660 C C . ILE A 1 85 ? 5.993 -4.317 -1.154 1.00 98.25 85 ILE A C 1
ATOM 662 O O . ILE A 1 85 ? 6.391 -3.866 -0.081 1.00 98.25 85 ILE A O 1
ATOM 666 N N . THR A 1 86 ? 6.669 -5.253 -1.816 1.00 98.12 86 THR A N 1
ATOM 667 C CA . THR A 1 86 ? 7.930 -5.839 -1.347 1.00 98.12 86 THR A CA 1
ATOM 668 C C . THR A 1 86 ? 9.012 -5.791 -2.418 1.00 98.12 86 THR A C 1
ATOM 670 O O . THR A 1 86 ? 8.729 -5.619 -3.599 1.00 98.12 86 THR A O 1
ATOM 673 N N . LEU A 1 87 ? 10.272 -5.963 -2.008 1.00 97.94 87 LEU A N 1
ATOM 674 C CA . LEU A 1 87 ? 11.422 -6.066 -2.907 1.00 97.94 87 LEU A CA 1
ATOM 675 C C . LEU A 1 87 ? 11.949 -7.507 -2.945 1.00 97.94 87 LEU A C 1
ATOM 677 O O . LEU A 1 87 ? 12.167 -8.131 -1.901 1.00 97.94 87 LEU A O 1
ATOM 681 N N . LEU A 1 88 ? 12.195 -8.014 -4.152 1.00 97.94 88 LEU A N 1
ATOM 682 C CA . LEU A 1 88 ? 12.932 -9.245 -4.420 1.00 97.94 88 LEU A CA 1
ATOM 683 C C . LEU A 1 88 ? 14.362 -8.891 -4.846 1.00 97.94 88 LEU A C 1
ATOM 685 O O . LEU A 1 88 ? 14.591 -8.622 -6.030 1.00 97.94 88 LEU A O 1
ATOM 689 N N . PRO A 1 89 ? 15.333 -8.873 -3.913 1.00 96.94 89 PRO A N 1
ATOM 690 C CA . PRO A 1 89 ? 16.708 -8.560 -4.261 1.00 96.94 89 PRO A CA 1
ATOM 691 C C . PRO A 1 89 ? 17.324 -9.688 -5.090 1.00 96.94 89 PRO A C 1
ATOM 693 O O . PRO A 1 89 ? 17.131 -10.876 -4.806 1.00 96.94 89 PRO A O 1
ATOM 696 N N . TYR A 1 90 ? 18.107 -9.296 -6.089 1.00 96.00 90 TYR A N 1
ATOM 697 C CA . TYR A 1 90 ? 18.920 -10.195 -6.894 1.00 96.00 90 TYR A CA 1
ATOM 698 C C . TYR A 1 90 ? 20.308 -10.356 -6.272 1.00 96.00 90 TYR A C 1
ATOM 700 O O . TYR A 1 90 ? 20.990 -9.368 -6.001 1.00 96.00 90 TYR A O 1
ATOM 708 N N . LEU A 1 91 ? 20.744 -11.597 -6.050 1.00 94.44 91 LEU A N 1
ATOM 709 C CA . LEU A 1 91 ? 22.110 -11.875 -5.606 1.00 94.44 91 LEU A CA 1
ATOM 710 C C . LEU A 1 91 ? 22.977 -12.282 -6.791 1.00 94.44 91 LEU A C 1
ATOM 712 O O . LEU A 1 91 ? 22.848 -13.397 -7.294 1.00 94.44 91 LEU A O 1
ATOM 716 N N . SER A 1 92 ? 23.924 -11.425 -7.175 1.00 92.88 92 SER A N 1
ATOM 717 C CA . SER A 1 92 ? 24.832 -11.685 -8.300 1.00 92.88 92 SER A CA 1
ATOM 718 C C . SER A 1 92 ? 25.685 -12.944 -8.118 1.00 92.8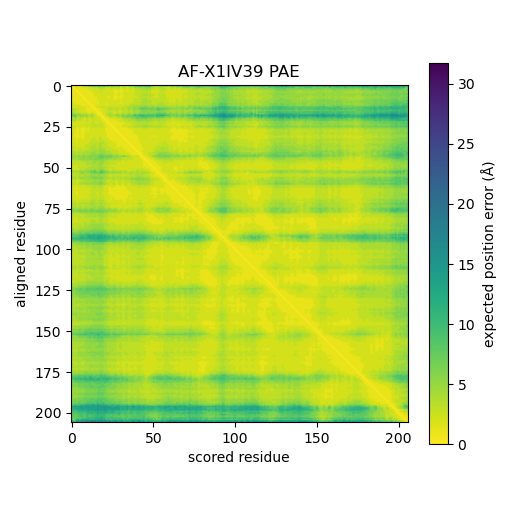8 92 SER A C 1
ATOM 720 O O . SER A 1 92 ? 26.019 -13.601 -9.097 1.00 92.88 92 SER A O 1
ATOM 722 N N . SER A 1 93 ? 26.008 -13.318 -6.874 1.00 93.69 93 SER A N 1
ATOM 723 C CA . SER A 1 93 ? 26.798 -14.518 -6.566 1.00 93.69 93 SER A CA 1
ATOM 724 C C . SER A 1 93 ? 26.067 -15.826 -6.871 1.00 93.69 93 SER A C 1
ATOM 726 O O . SER A 1 93 ? 26.708 -16.797 -7.260 1.00 93.69 93 SER A O 1
ATOM 728 N N . THR A 1 94 ? 24.741 -15.863 -6.703 1.00 92.06 94 THR A N 1
ATOM 729 C CA . THR A 1 94 ? 23.914 -17.055 -6.967 1.00 92.06 94 THR A CA 1
ATOM 730 C C . THR A 1 94 ? 23.028 -16.912 -8.199 1.00 92.06 94 THR A C 1
ATOM 732 O O . THR A 1 94 ? 22.331 -17.858 -8.538 1.00 92.06 94 THR A O 1
ATOM 735 N N . GLN A 1 95 ? 23.024 -15.736 -8.829 1.00 92.00 95 GLN A N 1
ATOM 736 C CA . GLN A 1 95 ? 22.173 -15.376 -9.964 1.00 92.00 95 GLN A CA 1
ATOM 737 C C . GLN A 1 95 ? 20.683 -15.674 -9.720 1.00 92.00 95 GLN A C 1
ATOM 739 O O . GLN A 1 95 ? 19.983 -16.205 -10.577 1.00 92.00 95 GLN A O 1
ATOM 744 N N . GLU A 1 96 ? 20.193 -15.361 -8.517 1.00 93.88 96 GLU A N 1
ATOM 745 C CA . GLU A 1 96 ? 18.835 -15.713 -8.088 1.00 93.88 96 GLU A CA 1
ATOM 746 C C . GLU A 1 96 ? 18.169 -14.549 -7.351 1.00 93.88 96 GLU A C 1
ATOM 748 O O . GLU A 1 96 ? 18.793 -13.874 -6.524 1.00 93.88 96 GLU A O 1
ATOM 753 N N . LEU A 1 97 ? 16.871 -14.375 -7.602 1.00 96.62 97 LEU A N 1
ATOM 754 C CA . LEU A 1 97 ? 15.990 -13.519 -6.818 1.00 96.62 97 LEU A CA 1
ATOM 755 C C . LEU A 1 97 ? 15.627 -14.179 -5.488 1.00 96.62 97 LEU A C 1
ATOM 757 O O . LEU A 1 97 ? 15.127 -15.305 -5.441 1.00 96.62 97 LEU A O 1
ATOM 761 N N . LYS A 1 98 ? 15.828 -13.465 -4.379 1.00 96.81 98 LYS A N 1
ATOM 762 C CA . LYS A 1 98 ? 15.531 -14.001 -3.047 1.00 96.81 98 LYS A CA 1
ATOM 763 C C . LYS A 1 98 ? 14.145 -13.582 -2.573 1.00 96.81 98 LYS A C 1
ATOM 765 O O . LYS A 1 98 ? 13.856 -12.412 -2.367 1.00 96.81 98 LYS A O 1
ATOM 770 N N . THR A 1 99 ? 13.311 -14.580 -2.291 1.00 97.38 99 THR A N 1
ATOM 771 C CA . THR A 1 99 ? 11.950 -14.403 -1.747 1.00 97.38 99 THR A CA 1
ATOM 772 C C . THR A 1 99 ? 11.909 -14.193 -0.238 1.00 97.38 99 THR A C 1
ATOM 774 O O . THR A 1 99 ? 10.897 -13.753 0.303 1.00 97.38 99 THR A O 1
ATOM 777 N N . LYS A 1 100 ? 13.006 -14.490 0.465 1.00 97.50 100 LYS A N 1
ATOM 778 C CA . LYS A 1 100 ? 13.058 -14.463 1.930 1.00 97.50 100 LYS A CA 1
ATOM 779 C C . LYS A 1 100 ? 12.713 -13.089 2.537 1.00 97.50 100 LYS A C 1
ATOM 781 O O . LYS A 1 100 ? 11.909 -13.073 3.466 1.00 97.50 100 LYS A O 1
ATOM 786 N N . PRO A 1 101 ? 13.211 -11.952 2.010 1.00 97.25 101 PRO A N 1
ATOM 787 C CA . PRO A 1 101 ? 12.823 -10.630 2.511 1.00 97.25 101 PRO A CA 1
ATOM 788 C C . PRO A 1 101 ? 11.315 -10.366 2.417 1.00 97.25 101 PRO A C 1
ATOM 790 O O . PRO A 1 101 ? 10.725 -9.870 3.371 1.00 97.25 101 PRO A O 1
ATOM 793 N N . THR A 1 102 ? 10.670 -10.784 1.321 1.00 98.19 102 THR A N 1
ATOM 794 C CA . THR A 1 102 ? 9.206 -10.686 1.164 1.00 98.19 102 THR A CA 1
ATOM 795 C C . THR A 1 102 ? 8.477 -11.506 2.229 1.00 98.19 102 THR A C 1
ATOM 797 O O . THR A 1 102 ? 7.576 -10.991 2.884 1.00 98.19 102 THR A O 1
ATOM 800 N N 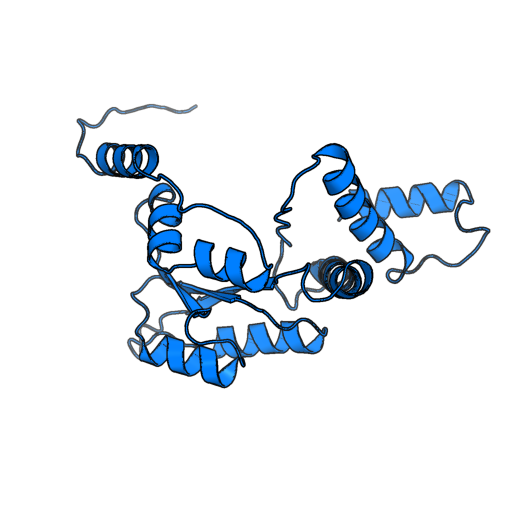. GLN A 1 103 ? 8.910 -12.749 2.475 1.00 97.94 103 GLN A N 1
ATOM 801 C CA . GLN A 1 103 ? 8.316 -13.607 3.512 1.00 97.94 103 GLN A CA 1
ATOM 802 C C . GLN A 1 103 ? 8.407 -12.974 4.908 1.00 97.94 103 GLN A C 1
ATOM 804 O O . GLN A 1 103 ? 7.435 -12.994 5.661 1.00 97.94 103 GLN A O 1
ATOM 809 N N . HIS A 1 104 ? 9.565 -12.402 5.253 1.00 97.75 104 HIS A N 1
ATOM 810 C CA . HIS A 1 104 ? 9.759 -11.731 6.538 1.00 97.75 104 HIS A CA 1
ATOM 811 C C . HIS A 1 104 ? 8.928 -10.454 6.650 1.00 97.75 104 HIS A C 1
ATOM 813 O O . HIS A 1 104 ? 8.271 -10.258 7.664 1.00 97.75 104 HIS A O 1
ATOM 819 N N . SER A 1 105 ? 8.883 -9.639 5.596 1.00 97.88 105 SER A N 1
ATOM 820 C CA . SER A 1 105 ? 8.087 -8.410 5.577 1.00 97.88 105 SER A CA 1
ATOM 821 C C . SER A 1 105 ? 6.589 -8.690 5.765 1.00 97.88 105 SER A C 1
ATOM 823 O O . SER A 1 105 ? 5.941 -8.054 6.593 1.00 97.88 105 SER A O 1
ATOM 825 N N . VAL A 1 106 ? 6.048 -9.709 5.087 1.00 98.12 106 VAL A N 1
ATOM 826 C CA . VAL A 1 106 ? 4.650 -10.135 5.278 1.00 98.12 106 VAL A CA 1
ATOM 827 C C . VAL A 1 106 ? 4.418 -10.698 6.683 1.00 98.12 106 VAL A C 1
ATOM 829 O O . VAL A 1 106 ? 3.340 -10.536 7.246 1.00 98.12 106 VAL A O 1
ATOM 832 N N . ASN A 1 107 ? 5.410 -11.360 7.283 1.00 97.56 107 ASN A N 1
ATOM 833 C CA . ASN A 1 107 ? 5.306 -11.815 8.667 1.00 97.56 107 ASN A CA 1
ATOM 834 C C . ASN A 1 107 ? 5.258 -10.642 9.662 1.00 97.56 107 ASN A C 1
ATOM 836 O O . ASN A 1 107 ? 4.461 -10.685 10.593 1.00 97.56 107 ASN A O 1
ATOM 840 N N . GLU A 1 108 ? 6.049 -9.583 9.460 1.00 97.06 108 GLU A N 1
ATOM 841 C CA . GLU A 1 108 ? 5.963 -8.369 10.288 1.00 97.06 108 GLU A CA 1
ATOM 842 C C . GLU A 1 108 ? 4.593 -7.692 10.167 1.00 97.06 108 GLU A C 1
ATOM 844 O O . GLU A 1 108 ? 4.003 -7.312 11.178 1.00 97.06 108 GLU A O 1
ATOM 849 N N . LEU A 1 109 ? 4.034 -7.628 8.955 1.00 97.19 109 LEU A N 1
ATOM 850 C CA . LEU A 1 109 ? 2.684 -7.107 8.732 1.00 97.19 109 LEU A CA 1
ATOM 851 C C . LEU A 1 109 ? 1.614 -7.961 9.445 1.00 97.19 109 LEU A C 1
ATOM 853 O O . LEU A 1 109 ? 0.728 -7.439 10.125 1.00 97.19 109 LEU A O 1
ATOM 857 N N . ARG A 1 110 ? 1.741 -9.292 9.380 1.00 97.12 110 ARG A N 1
ATOM 858 C CA . ARG A 1 110 ? 0.841 -10.224 10.079 1.00 97.12 110 ARG A CA 1
ATOM 859 C C . ARG A 1 110 ? 0.940 -10.130 11.598 1.00 97.12 110 ARG A C 1
ATOM 861 O O . ARG A 1 110 ? -0.079 -10.247 12.274 1.00 97.12 110 ARG A O 1
ATOM 868 N N . ARG A 1 111 ? 2.134 -9.894 12.154 1.00 96.56 111 ARG A N 1
ATOM 869 C CA . ARG A 1 111 ? 2.350 -9.756 13.610 1.00 96.56 111 ARG A CA 1
ATOM 870 C C . ARG A 1 111 ? 1.559 -8.612 14.224 1.00 96.56 111 ARG A C 1
ATOM 872 O O . ARG A 1 111 ? 1.146 -8.715 15.374 1.00 96.56 111 ARG A O 1
ATOM 879 N N . ILE A 1 112 ? 1.324 -7.556 13.455 1.00 95.31 112 ILE A N 1
ATOM 880 C CA . ILE A 1 112 ? 0.485 -6.433 13.874 1.00 95.31 112 ILE A CA 1
ATOM 881 C C . ILE A 1 112 ? -0.987 -6.624 13.488 1.00 95.31 112 ILE A C 1
ATOM 883 O O . ILE A 1 112 ? -1.777 -5.705 13.634 1.00 95.31 112 ILE A O 1
ATOM 887 N N . GLY A 1 113 ? -1.386 -7.810 13.018 1.00 95.81 113 GLY A N 1
ATOM 888 C CA . GLY A 1 113 ? -2.777 -8.155 12.728 1.00 95.81 113 GLY A CA 1
ATOM 889 C C . GLY A 1 113 ? -3.278 -7.714 11.353 1.00 95.81 113 GLY A C 1
ATOM 890 O O . GLY A 1 113 ? -4.489 -7.588 11.176 1.00 95.81 113 GLY A O 1
ATOM 891 N N . ILE A 1 114 ? -2.379 -7.473 10.394 1.00 97.62 114 ILE A N 1
ATOM 892 C CA . ILE A 1 114 ? -2.725 -7.125 9.012 1.00 97.62 114 ILE A CA 1
ATOM 893 C C . ILE A 1 114 ? -2.319 -8.284 8.091 1.00 97.62 114 ILE A C 1
ATOM 895 O O . ILE A 1 114 ? -1.138 -8.589 7.937 1.00 97.62 114 ILE A O 1
ATOM 899 N N . GLN A 1 115 ? -3.304 -8.931 7.469 1.00 97.50 115 GLN A N 1
ATOM 900 C CA . GLN A 1 115 ? -3.078 -9.896 6.391 1.00 97.50 115 GLN A CA 1
ATOM 901 C C . GLN A 1 115 ? -3.147 -9.146 5.056 1.00 97.50 115 GLN A C 1
ATOM 903 O O . GLN A 1 115 ? -4.191 -8.550 4.790 1.00 97.50 115 GLN A O 1
ATOM 908 N N . PRO A 1 116 ? -2.088 -9.142 4.227 1.00 98.06 116 PRO A N 1
ATOM 909 C CA . PRO A 1 116 ? -2.183 -8.567 2.894 1.00 98.06 116 PRO A CA 1
ATOM 910 C C . PRO A 1 116 ? -3.131 -9.395 2.027 1.00 98.06 116 PRO A C 1
ATOM 912 O O . PRO A 1 116 ? -3.082 -10.625 2.044 1.00 98.06 116 PRO A O 1
ATOM 915 N N . ASP A 1 117 ? -3.960 -8.711 1.248 1.00 98.19 117 ASP A N 1
ATOM 916 C CA . ASP A 1 117 ? -4.852 -9.338 0.274 1.00 98.19 117 ASP A CA 1
ATOM 917 C C . ASP A 1 117 ? -4.152 -9.478 -1.092 1.00 98.19 117 ASP A C 1
ATOM 919 O O . ASP A 1 117 ? -4.462 -10.389 -1.859 1.00 98.19 117 ASP A O 1
ATOM 923 N N . ILE A 1 118 ? -3.189 -8.589 -1.378 1.00 98.75 118 ILE A N 1
ATOM 924 C CA . ILE A 1 118 ? -2.367 -8.557 -2.596 1.00 98.75 118 ILE A CA 1
ATOM 925 C C . ILE A 1 118 ? -0.909 -8.275 -2.214 1.00 98.75 118 ILE A C 1
ATOM 927 O O . ILE A 1 118 ? -0.635 -7.441 -1.347 1.00 98.75 118 ILE A O 1
ATOM 931 N N . ILE A 1 119 ? 0.040 -8.937 -2.880 1.00 98.75 119 ILE A N 1
ATOM 932 C CA . ILE A 1 119 ? 1.477 -8.661 -2.753 1.00 98.75 119 ILE A CA 1
ATOM 933 C C . ILE A 1 119 ? 2.021 -8.216 -4.108 1.00 98.75 119 ILE A C 1
ATOM 935 O O . ILE A 1 119 ? 1.966 -8.973 -5.074 1.00 98.75 119 ILE A O 1
ATOM 939 N N . ILE A 1 120 ? 2.614 -7.025 -4.167 1.00 98.50 120 ILE A N 1
ATOM 940 C CA . ILE A 1 120 ? 3.335 -6.539 -5.348 1.00 98.50 120 ILE A CA 1
ATOM 941 C C . ILE A 1 120 ? 4.832 -6.746 -5.127 1.00 98.50 120 ILE A C 1
ATOM 943 O O . ILE A 1 120 ? 5.442 -6.133 -4.254 1.00 98.50 120 ILE A O 1
ATOM 947 N N . CYS A 1 121 ? 5.438 -7.599 -5.943 1.00 98.31 121 CYS A N 1
ATOM 948 C CA . CYS A 1 121 ? 6.856 -7.918 -5.899 1.00 98.31 121 CYS A CA 1
ATOM 949 C C . CYS A 1 121 ? 7.641 -7.028 -6.866 1.00 98.31 121 CYS A C 1
ATOM 951 O O . CYS A 1 121 ? 7.633 -7.250 -8.076 1.00 98.31 121 CYS A O 1
ATOM 953 N N . ARG A 1 122 ? 8.365 -6.045 -6.328 1.00 97.94 122 ARG A N 1
ATOM 954 C CA . ARG A 1 122 ? 9.347 -5.250 -7.073 1.00 97.94 122 ARG A CA 1
ATOM 955 C C . ARG A 1 122 ? 10.620 -6.053 -7.303 1.00 97.94 122 ARG A C 1
ATOM 957 O O . ARG A 1 122 ? 11.094 -6.739 -6.396 1.00 97.94 122 ARG A O 1
ATOM 964 N N . SER A 1 123 ? 11.203 -5.942 -8.490 1.00 97.00 123 SER A N 1
ATOM 965 C CA . SER A 1 123 ? 12.498 -6.550 -8.806 1.00 97.00 123 SER A CA 1
ATOM 966 C C . SER A 1 123 ? 13.182 -5.830 -9.963 1.00 97.00 123 SER A C 1
ATOM 968 O O . SER A 1 123 ? 12.507 -5.237 -10.790 1.00 97.00 123 SER A O 1
ATOM 970 N N . ASP A 1 124 ? 14.503 -5.922 -10.073 1.00 95.12 124 ASP A N 1
ATOM 971 C CA . ASP A 1 124 ? 15.221 -5.460 -11.269 1.00 95.12 124 ASP A CA 1
ATOM 972 C C . ASP A 1 124 ? 15.208 -6.491 -12.408 1.00 95.12 124 ASP A C 1
ATOM 974 O O . ASP A 1 124 ? 15.587 -6.176 -13.532 1.00 95.12 124 ASP A O 1
ATOM 978 N N . TYR A 1 125 ? 14.765 -7.722 -12.129 1.00 93.94 125 TYR A N 1
ATOM 979 C CA . TYR A 1 125 ? 14.768 -8.835 -13.078 1.00 93.94 125 TYR A CA 1
ATOM 980 C C . TYR A 1 125 ? 13.372 -9.455 -13.214 1.00 93.94 125 TYR A C 1
ATOM 982 O O . TYR A 1 125 ? 12.554 -9.341 -12.296 1.00 93.94 125 TYR A O 1
ATOM 990 N N . PRO A 1 126 ? 13.091 -10.156 -14.330 1.00 93.25 126 PRO A N 1
ATOM 991 C CA . PRO A 1 126 ? 11.857 -10.915 -14.486 1.00 93.25 126 PRO A CA 1
ATOM 992 C C . PRO A 1 126 ? 11.654 -11.918 -13.346 1.00 93.25 126 PRO A C 1
ATOM 994 O O . PRO A 1 126 ? 12.567 -12.654 -12.963 1.00 93.25 126 PRO A O 1
ATOM 997 N N . ILE A 1 127 ? 10.435 -11.959 -12.815 1.00 94.81 127 ILE A N 1
ATOM 998 C CA . ILE A 1 127 ? 10.059 -12.834 -11.708 1.00 94.81 127 ILE A CA 1
ATOM 999 C C . ILE A 1 127 ? 9.408 -14.083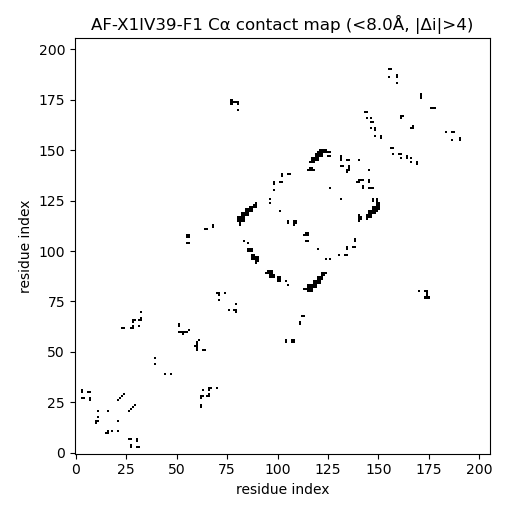 -12.300 1.00 94.81 127 ILE A C 1
ATOM 1001 O O . ILE A 1 127 ? 8.409 -13.986 -13.007 1.00 94.81 127 ILE A O 1
ATOM 1005 N N . SER A 1 128 ? 9.972 -15.260 -12.029 1.00 95.69 128 SER A N 1
ATOM 1006 C CA . SER A 1 128 ? 9.432 -16.520 -12.546 1.00 95.69 128 SER A CA 1
ATOM 1007 C C . SER A 1 128 ? 8.147 -16.939 -11.830 1.00 95.69 128 SER A C 1
ATOM 1009 O O . SER A 1 128 ? 7.941 -16.639 -10.650 1.00 95.69 128 SER A O 1
ATOM 1011 N N . GLU A 1 129 ? 7.312 -17.727 -12.509 1.00 95.56 129 GLU A N 1
ATOM 1012 C CA . GLU A 1 129 ? 6.072 -18.243 -11.917 1.00 95.56 129 GLU A CA 1
ATOM 1013 C C . GLU A 1 129 ? 6.336 -19.083 -10.655 1.00 95.56 129 GLU A C 1
ATOM 1015 O O . GLU A 1 129 ? 5.618 -18.937 -9.670 1.00 95.56 129 GLU A O 1
ATOM 1020 N N . GLY A 1 130 ? 7.433 -19.851 -10.615 1.00 97.44 130 GLY A N 1
ATOM 1021 C CA . GLY A 1 130 ? 7.823 -20.618 -9.426 1.00 97.44 130 GLY A CA 1
ATOM 1022 C C . GLY A 1 130 ? 8.196 -19.747 -8.215 1.00 97.44 130 GLY A C 1
ATOM 1023 O O . GLY A 1 130 ? 7.986 -20.148 -7.069 1.00 97.44 130 GLY A O 1
ATOM 1024 N N . ILE A 1 131 ? 8.712 -18.530 -8.434 1.00 97.06 131 ILE A N 1
ATOM 1025 C CA . ILE A 1 131 ? 8.921 -17.559 -7.350 1.00 97.06 131 ILE A CA 1
ATOM 1026 C C . ILE A 1 131 ? 7.575 -17.080 -6.806 1.00 97.06 131 ILE A C 1
ATOM 1028 O O . ILE A 1 131 ? 7.398 -17.024 -5.587 1.00 97.06 131 ILE A O 1
ATOM 1032 N N . LYS A 1 132 ? 6.626 -16.764 -7.689 1.00 97.81 132 LYS A N 1
ATOM 1033 C CA . LYS A 1 132 ? 5.285 -16.328 -7.290 1.00 97.81 132 LYS A CA 1
ATOM 1034 C C . LYS A 1 132 ? 4.529 -17.447 -6.559 1.00 97.81 132 LYS A C 1
ATOM 1036 O O . LYS A 1 132 ? 3.913 -17.167 -5.536 1.00 97.81 132 LYS A O 1
ATOM 1041 N N . ASP A 1 133 ? 4.662 -18.707 -6.991 1.00 98.12 133 ASP A N 1
ATOM 1042 C CA . ASP A 1 133 ? 4.097 -19.885 -6.304 1.00 98.12 133 ASP A CA 1
ATOM 1043 C C . ASP A 1 133 ? 4.638 -20.000 -4.879 1.00 98.12 133 ASP A C 1
ATOM 1045 O O . ASP A 1 133 ? 3.894 -20.166 -3.912 1.00 98.12 133 ASP A O 1
ATOM 1049 N N . LYS A 1 134 ? 5.956 -19.838 -4.735 1.00 97.81 134 LYS A N 1
ATOM 1050 C CA . LYS A 1 134 ? 6.623 -19.848 -3.437 1.00 97.81 134 LYS A CA 1
ATOM 1051 C C . LYS A 1 134 ? 6.114 -18.717 -2.542 1.00 97.81 134 LYS A C 1
ATOM 1053 O O . LYS A 1 134 ? 5.843 -18.951 -1.369 1.00 97.81 134 LYS A O 1
ATOM 1058 N N . ILE A 1 135 ? 5.995 -17.496 -3.061 1.00 98.31 135 ILE A N 1
ATOM 1059 C CA . ILE A 1 135 ? 5.490 -16.354 -2.285 1.00 98.31 135 ILE A CA 1
ATOM 1060 C C . ILE A 1 135 ? 4.042 -16.598 -1.864 1.00 98.31 135 ILE A C 1
ATOM 1062 O O . ILE A 1 135 ? 3.756 -16.470 -0.680 1.00 98.31 135 ILE A O 1
ATOM 1066 N N . SER A 1 136 ? 3.173 -17.020 -2.783 1.00 98.31 136 SER A N 1
ATOM 1067 C CA . SER A 1 136 ? 1.775 -17.367 -2.498 1.00 98.31 136 SER A CA 1
ATOM 1068 C C . SER A 1 136 ? 1.673 -18.375 -1.349 1.00 98.31 136 SER A C 1
ATOM 1070 O O . SER A 1 136 ? 1.029 -18.093 -0.339 1.00 98.31 136 SER A O 1
ATOM 1072 N N . LEU A 1 137 ? 2.419 -19.483 -1.433 1.00 97.75 137 LEU A N 1
ATOM 1073 C CA . LEU A 1 137 ? 2.433 -20.533 -0.413 1.00 97.75 137 LEU A CA 1
ATOM 1074 C C . LEU A 1 137 ? 2.933 -20.044 0.958 1.00 97.75 137 LEU A C 1
ATOM 1076 O O . LEU A 1 137 ? 2.336 -20.358 1.982 1.00 97.75 137 LEU A O 1
ATOM 1080 N N . PHE A 1 138 ? 4.046 -19.305 1.011 1.00 97.56 138 PHE A N 1
ATOM 1081 C CA . PHE A 1 138 ? 4.643 -18.877 2.289 1.00 97.56 138 PHE A CA 1
ATOM 1082 C C . PHE A 1 138 ? 3.948 -17.656 2.914 1.00 97.56 138 PHE A C 1
ATOM 1084 O O . PHE A 1 138 ? 4.028 -17.438 4.130 1.00 97.56 138 PHE A O 1
ATOM 1091 N N . CYS A 1 139 ? 3.306 -16.829 2.093 1.00 97.94 139 CYS A N 1
ATOM 1092 C CA . CYS A 1 139 ? 2.632 -15.614 2.534 1.00 97.94 139 CYS A CA 1
ATOM 1093 C C . CYS A 1 139 ? 1.133 -15.804 2.780 1.00 97.94 139 CYS A C 1
ATOM 1095 O O . CYS A 1 139 ? 0.537 -14.920 3.391 1.00 97.94 139 CYS A O 1
ATOM 1097 N N . ASP A 1 140 ? 0.573 -16.952 2.388 1.00 97.31 140 ASP A N 1
ATOM 1098 C CA . ASP A 1 140 ? -0.857 -17.260 2.485 1.00 97.31 140 ASP A CA 1
ATOM 1099 C C . ASP A 1 140 ? -1.709 -16.225 1.732 1.00 97.31 140 ASP A C 1
ATOM 1101 O O . ASP A 1 140 ? -2.603 -15.583 2.273 1.00 97.31 140 ASP A O 1
ATOM 1105 N N . VAL A 1 141 ? -1.336 -15.995 0.471 1.00 97.44 141 VAL A N 1
ATOM 1106 C CA . VAL A 1 141 ? -2.019 -15.077 -0.449 1.00 97.44 141 VAL A CA 1
ATOM 1107 C C . VAL A 1 141 ? -2.325 -15.835 -1.729 1.00 97.44 141 VAL A C 1
ATOM 1109 O O . VAL A 1 141 ? -1.496 -16.620 -2.196 1.00 97.44 141 VAL A O 1
ATOM 1112 N N . GLU A 1 142 ? -3.504 -15.605 -2.306 1.00 97.56 142 GLU A N 1
ATOM 1113 C CA . GLU A 1 142 ? -3.902 -16.216 -3.574 1.00 97.56 142 GLU A CA 1
ATOM 1114 C C . GLU A 1 142 ? -2.846 -16.009 -4.655 1.00 97.56 142 GLU A C 1
ATOM 1116 O O . GLU A 1 142 ? -2.247 -14.941 -4.789 1.00 97.56 142 GLU A O 1
ATOM 1121 N N . ARG A 1 143 ? -2.642 -17.035 -5.479 1.00 97.31 143 ARG A N 1
ATOM 1122 C CA . ARG A 1 143 ? -1.559 -17.023 -6.456 1.00 97.31 143 ARG A CA 1
ATOM 1123 C C . ARG A 1 143 ? -1.684 -15.909 -7.501 1.00 97.31 143 ARG A C 1
ATOM 1125 O O . ARG A 1 143 ? -0.669 -15.348 -7.921 1.00 97.31 143 ARG A O 1
ATOM 1132 N N . GLN A 1 144 ? -2.908 -15.594 -7.906 1.00 97.38 144 GLN A N 1
ATOM 1133 C CA . GLN A 1 144 ? -3.214 -14.480 -8.806 1.00 97.38 144 GLN A CA 1
ATOM 1134 C C . GLN A 1 144 ? -2.938 -13.114 -8.158 1.00 97.38 144 GLN A C 1
ATOM 1136 O O . GLN A 1 144 ? -2.511 -12.192 -8.835 1.00 97.38 144 GLN A O 1
ATOM 1141 N N . ALA A 1 145 ? -3.054 -13.012 -6.830 1.00 98.00 145 ALA A N 1
ATOM 1142 C CA . ALA A 1 145 ? -2.811 -11.792 -6.064 1.00 98.00 145 ALA A CA 1
ATOM 1143 C C . ALA A 1 145 ? -1.325 -11.566 -5.703 1.00 98.00 145 ALA A C 1
ATOM 1145 O O . ALA A 1 145 ? -0.994 -10.639 -4.963 1.00 98.00 145 ALA A O 1
ATOM 1146 N N . VAL A 1 146 ? -0.412 -12.391 -6.228 1.00 98.44 146 VAL A N 1
ATOM 1147 C CA . VAL A 1 146 ? 1.033 -12.128 -6.209 1.00 98.44 146 VAL A CA 1
ATOM 1148 C C . VAL A 1 146 ? 1.418 -11.515 -7.552 1.00 98.44 146 VAL A C 1
ATOM 1150 O O . VAL A 1 146 ? 1.528 -12.219 -8.554 1.00 98.44 146 VAL A O 1
ATOM 1153 N N . ILE A 1 147 ? 1.634 -10.204 -7.575 1.00 98.31 147 ILE A N 1
ATOM 1154 C CA . ILE A 1 147 ? 1.852 -9.416 -8.791 1.00 98.31 147 ILE A CA 1
ATOM 1155 C C . ILE A 1 147 ? 3.342 -9.154 -8.992 1.00 98.31 147 ILE A C 1
ATOM 1157 O O . ILE A 1 147 ? 4.044 -8.730 -8.076 1.00 98.31 147 ILE A O 1
ATOM 1161 N N . SER A 1 148 ? 3.836 -9.399 -10.204 1.00 97.00 148 SER A N 1
ATOM 1162 C CA . SER A 1 148 ? 5.218 -9.100 -10.583 1.00 97.00 148 SER A CA 1
ATOM 1163 C C . SER A 1 148 ? 5.317 -7.669 -11.093 1.00 97.00 148 SER A C 1
ATOM 1165 O O . SER A 1 148 ? 4.565 -7.285 -11.982 1.00 97.00 148 SER A O 1
ATOM 1167 N N . LEU A 1 149 ? 6.264 -6.895 -10.568 1.00 97.19 149 LEU A N 1
ATOM 1168 C CA . LEU A 1 149 ? 6.481 -5.512 -10.976 1.00 97.19 149 LEU A CA 1
ATOM 1169 C C . LEU A 1 149 ? 7.982 -5.235 -11.184 1.00 97.19 149 LEU A C 1
ATOM 1171 O O . LEU A 1 149 ? 8.621 -4.625 -10.317 1.00 97.19 149 LEU A O 1
ATOM 1175 N N . PRO A 1 150 ? 8.572 -5.701 -12.303 1.00 95.56 150 PRO A N 1
ATOM 1176 C CA . PRO A 1 150 ? 9.963 -5.425 -12.625 1.00 95.56 150 PRO A CA 1
ATOM 1177 C C . PRO A 1 150 ? 10.237 -3.923 -12.818 1.00 95.56 150 PRO A C 1
ATOM 1179 O O . PRO A 1 150 ? 9.331 -3.114 -13.040 1.00 95.56 150 PRO A O 1
ATOM 1182 N N . THR A 1 151 ? 11.507 -3.535 -12.724 1.00 94.81 151 THR A N 1
ATOM 1183 C CA . THR A 1 151 ? 11.971 -2.187 -13.055 1.00 94.81 151 THR A CA 1
ATOM 1184 C C . THR A 1 151 ? 11.724 -1.918 -14.539 1.00 94.81 151 THR A C 1
ATOM 1186 O O . THR A 1 151 ? 12.216 -2.639 -15.404 1.00 94.81 151 THR A O 1
ATOM 1189 N N . MET A 1 152 ? 10.950 -0.868 -14.820 1.00 93.38 152 MET A N 1
ATOM 1190 C CA . MET A 1 152 ? 10.567 -0.475 -16.175 1.00 93.38 152 MET A CA 1
ATOM 1191 C C . MET A 1 152 ? 11.419 0.702 -16.670 1.00 93.38 152 MET A C 1
ATOM 1193 O O . MET A 1 152 ? 11.818 1.536 -15.853 1.00 93.38 152 MET A O 1
ATOM 1197 N N . PRO A 1 153 ? 11.652 0.829 -17.992 1.00 91.69 153 PRO A N 1
ATOM 1198 C CA . PRO A 1 153 ? 12.388 1.959 -18.568 1.00 91.69 153 PRO A CA 1
ATOM 1199 C C . PRO A 1 153 ? 11.724 3.314 -18.310 1.00 91.69 153 PRO A C 1
ATOM 1201 O O . PRO A 1 153 ? 12.398 4.340 -18.253 1.00 91.69 153 PRO A O 1
ATOM 1204 N N . THR A 1 154 ? 10.399 3.325 -18.159 1.00 93.56 154 THR A N 1
ATOM 1205 C CA . THR A 1 154 ? 9.628 4.521 -17.832 1.00 93.56 154 THR A CA 1
ATOM 1206 C C . THR A 1 154 ? 8.488 4.195 -16.877 1.00 93.56 154 THR A C 1
ATOM 1208 O O . THR A 1 154 ? 7.874 3.129 -16.945 1.00 93.56 154 THR A O 1
ATOM 1211 N N . ILE A 1 155 ? 8.180 5.137 -15.987 1.00 95.25 155 ILE A N 1
ATOM 1212 C CA . ILE A 1 155 ? 7.090 5.011 -15.011 1.00 95.25 155 ILE A CA 1
ATOM 1213 C C . ILE A 1 155 ? 5.716 4.888 -15.681 1.00 95.25 155 ILE A C 1
ATOM 1215 O O . ILE A 1 155 ? 4.807 4.298 -15.106 1.00 95.25 155 ILE A O 1
ATOM 1219 N N . TYR A 1 156 ? 5.565 5.395 -16.909 1.00 96.56 156 TYR A N 1
ATOM 1220 C CA . TYR A 1 156 ? 4.293 5.373 -17.634 1.00 96.56 156 TYR A CA 1
ATOM 1221 C C . TYR A 1 156 ? 3.905 3.976 -18.140 1.00 96.56 156 TYR A C 1
ATOM 1223 O O . TYR A 1 156 ? 2.744 3.766 -18.475 1.00 96.56 156 TYR A O 1
ATOM 1231 N N . GLU A 1 157 ? 4.834 3.013 -18.138 1.00 96.19 157 GLU A N 1
ATOM 1232 C CA . GLU A 1 157 ? 4.548 1.603 -18.446 1.00 96.19 157 GLU A CA 1
ATOM 1233 C C . GLU A 1 157 ? 3.891 0.859 -17.274 1.00 96.19 157 GLU A C 1
ATOM 1235 O O . GLU A 1 157 ? 3.258 -0.172 -17.483 1.00 96.19 157 GLU A O 1
ATOM 1240 N N . ILE A 1 158 ? 4.008 1.378 -16.045 1.00 96.50 158 ILE A N 1
ATOM 1241 C CA . ILE A 1 158 ? 3.524 0.696 -14.837 1.00 96.50 158 ILE A CA 1
ATOM 1242 C C . ILE A 1 158 ? 2.012 0.414 -14.894 1.00 96.50 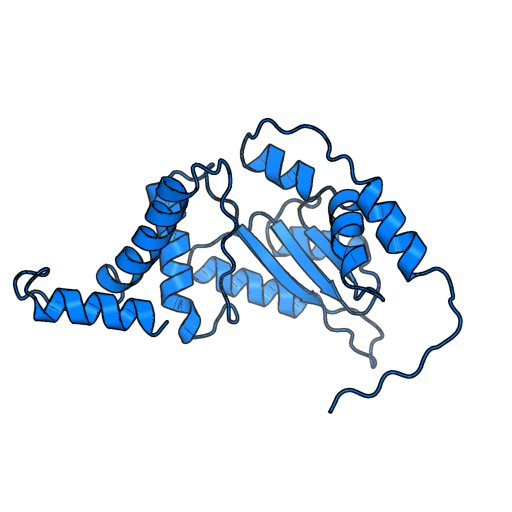158 ILE A C 1
ATOM 1244 O O . ILE A 1 158 ? 1.643 -0.730 -14.640 1.00 96.50 158 ILE A O 1
ATOM 1248 N N . PRO A 1 159 ? 1.125 1.368 -15.250 1.00 96.19 159 PRO A N 1
ATOM 1249 C CA . PRO A 1 159 ? -0.310 1.089 -15.320 1.00 96.19 159 PRO A CA 1
ATOM 1250 C C . PRO A 1 159 ? -0.671 -0.024 -16.310 1.00 96.19 159 PRO A C 1
ATOM 1252 O O . PRO A 1 159 ? -1.506 -0.862 -15.994 1.00 96.19 159 PRO A O 1
ATOM 1255 N N . LEU A 1 160 ? -0.007 -0.069 -17.472 1.00 96.75 160 LEU A N 1
ATOM 1256 C CA . LEU A 1 160 ? -0.250 -1.095 -18.491 1.00 96.75 160 LEU A CA 1
ATOM 1257 C C . LEU A 1 160 ? 0.145 -2.485 -17.983 1.00 96.75 160 LEU A C 1
ATOM 1259 O O . LEU A 1 160 ? -0.611 -3.437 -18.137 1.00 96.75 160 LEU A O 1
ATOM 1263 N N . LEU A 1 161 ? 1.303 -2.579 -17.327 1.00 96.25 161 LEU A N 1
ATOM 1264 C CA . LEU A 1 161 ? 1.794 -3.824 -16.745 1.00 96.25 161 LEU A CA 1
ATOM 1265 C C . LEU A 1 161 ? 0.902 -4.319 -15.594 1.00 96.25 161 LEU A C 1
ATOM 1267 O O . LEU A 1 161 ? 0.685 -5.519 -15.448 1.00 96.25 161 LEU A O 1
ATOM 1271 N N . LEU A 1 162 ? 0.396 -3.410 -14.756 1.00 96.94 162 LEU A N 1
ATOM 1272 C CA . LEU A 1 162 ? -0.504 -3.769 -13.658 1.00 96.94 162 LEU A CA 1
ATOM 1273 C C . LEU A 1 162 ? -1.872 -4.240 -14.167 1.00 96.94 162 LEU A C 1
ATOM 1275 O O . LEU A 1 162 ? -2.441 -5.158 -13.578 1.00 96.94 162 LEU A O 1
ATOM 1279 N N . GLU A 1 163 ? -2.374 -3.650 -15.255 1.00 96.75 163 GLU A N 1
ATOM 1280 C CA . GLU A 1 163 ? -3.592 -4.118 -15.922 1.00 96.75 163 GLU A CA 1
ATOM 1281 C C . GLU A 1 163 ? -3.384 -5.488 -16.579 1.00 96.75 163 GLU A C 1
ATOM 1283 O O . GLU A 1 163 ? -4.210 -6.379 -16.404 1.00 96.75 163 GLU A O 1
ATOM 1288 N N . GLU A 1 164 ? -2.256 -5.702 -17.267 1.00 95.69 164 GLU A N 1
ATOM 1289 C CA . GLU A 1 164 ? -1.892 -7.009 -17.837 1.00 95.69 164 GLU A CA 1
ATOM 1290 C C . GLU A 1 164 ? -1.779 -8.096 -16.756 1.00 95.69 164 GLU A C 1
ATOM 1292 O O . GLU A 1 164 ? -2.132 -9.250 -16.986 1.00 95.69 164 GLU A O 1
ATOM 1297 N N . ALA A 1 165 ? -1.334 -7.722 -15.553 1.00 95.81 165 ALA A N 1
ATOM 1298 C CA . ALA A 1 165 ? -1.281 -8.603 -14.392 1.00 95.81 165 ALA A CA 1
ATOM 1299 C C . ALA A 1 165 ? -2.630 -8.764 -13.659 1.00 95.81 165 ALA A C 1
ATOM 1301 O O . ALA A 1 165 ? -2.654 -9.339 -12.571 1.00 95.81 165 ALA A O 1
ATOM 1302 N N . GLU A 1 166 ? -3.726 -8.246 -14.222 1.00 96.56 166 GLU A N 1
ATOM 1303 C CA . GLU A 1 166 ? -5.097 -8.326 -13.700 1.00 96.56 166 GLU A CA 1
ATOM 1304 C C . GLU A 1 166 ? -5.292 -7.682 -12.314 1.00 96.56 166 GLU A C 1
ATOM 1306 O O . GLU A 1 166 ? -6.286 -7.947 -11.635 1.00 96.56 166 GLU A O 1
ATOM 1311 N N . LEU A 1 167 ? -4.390 -6.785 -11.883 1.00 97.38 167 LEU A N 1
ATOM 1312 C CA . LEU A 1 167 ? -4.488 -6.140 -10.567 1.00 97.38 167 LEU A CA 1
ATOM 1313 C C . LEU A 1 167 ? -5.822 -5.397 -10.403 1.00 97.38 167 LEU A C 1
ATOM 1315 O O . LEU A 1 167 ? -6.446 -5.486 -9.346 1.00 97.38 167 LEU A O 1
ATOM 1319 N N . GLY A 1 168 ? -6.259 -4.680 -11.444 1.00 96.06 168 GLY A N 1
ATOM 1320 C CA . GLY A 1 168 ? -7.531 -3.959 -11.441 1.00 96.06 168 GLY A CA 1
ATOM 1321 C C . GLY A 1 168 ? -8.716 -4.890 -11.185 1.00 96.06 168 GLY A C 1
ATOM 1322 O O . GLY A 1 168 ? -9.515 -4.630 -10.286 1.00 96.06 168 GLY A O 1
ATOM 1323 N N . GLN A 1 169 ? -8.781 -6.014 -11.905 1.00 96.69 169 GLN A N 1
ATOM 1324 C CA . GLN A 1 169 ? -9.850 -7.002 -11.748 1.00 96.69 169 GLN A CA 1
ATOM 1325 C C . GLN A 1 169 ? -9.836 -7.644 -10.355 1.00 96.69 169 GLN A C 1
ATOM 1327 O O . GLN A 1 169 ? -10.880 -7.731 -9.716 1.00 96.69 169 GLN A O 1
ATOM 1332 N N . ILE A 1 170 ? -8.657 -8.003 -9.834 1.00 97.19 170 ILE A N 1
ATOM 1333 C CA . ILE A 1 170 ? -8.522 -8.579 -8.486 1.00 97.19 170 ILE A CA 1
ATOM 1334 C C . ILE A 1 170 ? -9.050 -7.612 -7.417 1.00 97.19 170 ILE A C 1
ATOM 1336 O O . ILE A 1 170 ? -9.704 -8.044 -6.469 1.00 97.19 170 ILE A O 1
ATOM 1340 N N . ILE A 1 171 ? -8.773 -6.309 -7.546 1.00 96.75 171 ILE A N 1
ATOM 1341 C CA . ILE A 1 171 ? -9.278 -5.293 -6.609 1.00 96.75 171 ILE A CA 1
ATOM 1342 C C . ILE A 1 171 ? -10.802 -5.180 -6.701 1.00 96.75 171 ILE A C 1
ATOM 1344 O O . ILE A 1 171 ? -11.463 -5.145 -5.664 1.00 96.75 171 ILE A O 1
ATOM 1348 N N . VAL A 1 172 ? -11.351 -5.141 -7.919 1.00 96.50 172 VAL A N 1
ATOM 1349 C CA . VAL A 1 172 ? -12.800 -5.070 -8.165 1.00 96.50 172 VAL A CA 1
ATOM 1350 C C . VAL A 1 172 ? -13.517 -6.263 -7.540 1.00 96.50 172 VAL A C 1
ATOM 1352 O O . VAL A 1 172 ? -14.476 -6.066 -6.798 1.00 96.50 172 VAL A O 1
ATOM 1355 N N . ASP A 1 173 ? -13.009 -7.475 -7.762 1.00 95.94 173 ASP A N 1
ATOM 1356 C CA . ASP A 1 173 ? -13.610 -8.706 -7.247 1.00 95.94 173 ASP A CA 1
ATOM 1357 C C . ASP A 1 173 ? -13.525 -8.786 -5.716 1.00 95.94 173 ASP A C 1
ATOM 1359 O O . ASP A 1 173 ? -14.496 -9.142 -5.050 1.00 95.94 173 ASP A O 1
ATOM 1363 N N . LYS A 1 174 ? -12.371 -8.432 -5.129 1.00 95.62 174 LYS A N 1
ATOM 1364 C CA . LYS A 1 174 ? -12.161 -8.500 -3.672 1.00 95.62 174 LYS A CA 1
ATOM 1365 C C . LYS A 1 174 ? -12.963 -7.463 -2.884 1.00 95.62 174 LYS A C 1
ATOM 1367 O O . LYS A 1 174 ? -13.222 -7.696 -1.707 1.00 95.62 174 LYS A O 1
ATOM 1372 N N . LEU A 1 175 ? -13.314 -6.337 -3.503 1.00 96.12 175 LEU A N 1
ATOM 1373 C CA . LEU A 1 175 ? -14.125 -5.275 -2.898 1.00 96.12 175 LEU A CA 1
ATOM 1374 C C . LEU A 1 175 ? -15.603 -5.323 -3.334 1.00 96.12 175 LEU A C 1
ATOM 1376 O O . LEU A 1 175 ? -16.350 -4.407 -3.001 1.00 96.12 175 LEU A O 1
ATOM 1380 N N . ASP A 1 176 ? -16.017 -6.353 -4.084 1.00 95.50 176 ASP A N 1
ATOM 1381 C CA . ASP A 1 176 ? -17.374 -6.498 -4.644 1.00 95.50 176 ASP A CA 1
ATOM 1382 C C . ASP A 1 176 ? -17.858 -5.234 -5.389 1.00 95.50 176 ASP A C 1
ATOM 1384 O O . ASP A 1 176 ? -18.995 -4.770 -5.261 1.00 95.50 176 ASP A O 1
ATOM 1388 N N . LEU A 1 177 ? -16.952 -4.627 -6.162 1.00 95.44 177 LEU A N 1
ATOM 1389 C CA . LEU A 1 177 ? -17.229 -3.407 -6.913 1.00 95.44 177 LEU A CA 1
ATOM 1390 C C . LEU A 1 177 ? -17.844 -3.725 -8.276 1.00 95.44 177 LEU A C 1
ATOM 1392 O O . LEU A 1 177 ? -17.588 -4.755 -8.897 1.00 95.44 177 LEU A O 1
ATOM 1396 N N . LYS A 1 178 ? -18.614 -2.773 -8.803 1.00 94.06 178 LYS A N 1
ATOM 1397 C CA . LYS A 1 178 ? -19.113 -2.820 -10.181 1.00 94.06 178 LYS A CA 1
ATOM 1398 C C . LYS A 1 178 ? -18.283 -1.888 -11.046 1.00 94.06 178 LYS A C 1
ATOM 1400 O O . LYS A 1 178 ? -18.543 -0.690 -11.089 1.00 94.06 178 LYS A O 1
ATOM 1405 N N . ALA A 1 179 ? -17.305 -2.447 -11.749 1.00 93.31 179 ALA A N 1
ATOM 1406 C CA . ALA A 1 179 ? -16.445 -1.699 -12.656 1.00 93.31 179 ALA A CA 1
ATOM 1407 C C . ALA A 1 179 ? -16.477 -2.289 -14.070 1.00 93.31 179 ALA A C 1
ATOM 1409 O O . ALA A 1 179 ? -16.607 -3.497 -14.262 1.00 93.31 179 ALA A O 1
ATOM 1410 N N . ASN A 1 180 ? -16.347 -1.417 -15.067 1.00 92.62 180 ASN A N 1
ATOM 1411 C CA . ASN A 1 180 ? -16.107 -1.826 -16.446 1.00 92.62 180 ASN A CA 1
ATOM 1412 C C . ASN A 1 180 ? -14.602 -1.998 -16.674 1.00 92.62 180 ASN A C 1
ATOM 1414 O O . ASN A 1 180 ? -13.795 -1.395 -15.967 1.00 92.62 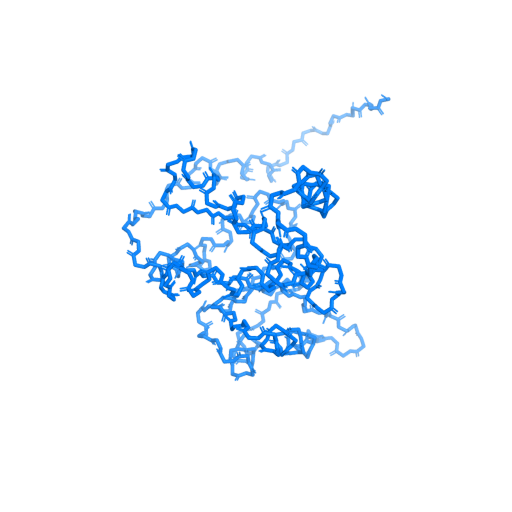180 ASN A O 1
ATOM 1418 N N . LYS A 1 181 ? -14.227 -2.755 -17.710 1.00 91.62 181 LYS A N 1
ATOM 1419 C CA . LYS A 1 181 ? -12.831 -2.798 -18.159 1.00 91.62 181 LYS A CA 1
ATOM 1420 C C . LYS A 1 181 ? -12.349 -1.389 -18.531 1.00 91.62 181 LYS A C 1
ATOM 1422 O O . LYS A 1 181 ? -13.095 -0.677 -19.213 1.00 91.62 181 LYS A O 1
ATOM 1427 N N . PRO A 1 182 ? -11.140 -0.984 -18.110 1.00 94.12 182 PRO A N 1
ATOM 1428 C CA . PRO A 1 182 ? -10.618 0.333 -18.435 1.00 94.12 182 PRO A CA 1
ATOM 1429 C C . PRO A 1 182 ? -10.273 0.424 -19.927 1.00 94.12 182 PRO A C 1
ATOM 1431 O O . PRO A 1 182 ? -9.729 -0.512 -20.512 1.00 94.12 182 PRO A O 1
ATOM 1434 N N . ASP A 1 183 ? -10.555 1.571 -20.545 1.00 95.81 183 ASP A N 1
ATOM 1435 C CA . ASP A 1 183 ? -9.977 1.918 -21.844 1.00 95.81 183 ASP A CA 1
ATOM 1436 C C . ASP A 1 183 ? -8.625 2.603 -21.610 1.00 95.81 183 ASP A C 1
ATOM 1438 O O . ASP A 1 183 ? -8.561 3.733 -21.124 1.00 95.81 183 ASP A O 1
ATOM 1442 N N . LEU A 1 184 ? -7.540 1.899 -21.936 1.00 96.62 184 LEU A N 1
ATOM 1443 C CA . LEU A 1 184 ? -6.166 2.384 -21.778 1.00 96.62 184 LEU A CA 1
ATOM 1444 C C . LEU A 1 184 ? -5.544 2.861 -23.096 1.00 96.62 184 LEU A C 1
ATOM 1446 O O . LEU A 1 184 ? -4.340 3.109 -23.138 1.00 96.62 184 LEU A O 1
ATOM 1450 N N . SER A 1 185 ? -6.335 3.023 -24.160 1.00 97.50 185 SER A N 1
ATOM 1451 C CA . SER A 1 185 ? -5.843 3.354 -25.506 1.00 97.50 185 SER A CA 1
ATOM 1452 C C . SER A 1 185 ? -4.992 4.632 -25.544 1.00 97.50 185 SER A C 1
ATOM 1454 O O . SER A 1 185 ? -3.890 4.629 -26.091 1.00 97.50 185 SER A O 1
ATOM 1456 N N . GLN A 1 186 ? -5.426 5.704 -24.873 1.00 97.56 186 GLN A N 1
ATOM 1457 C CA . GLN A 1 186 ? -4.649 6.950 -24.761 1.00 97.56 186 GLN A CA 1
ATOM 1458 C C . GLN A 1 186 ? -3.327 6.760 -24.002 1.00 97.56 186 GLN A C 1
ATOM 1460 O O . GLN A 1 186 ? -2.326 7.413 -24.298 1.00 97.56 186 GLN A O 1
ATOM 1465 N N . TRP A 1 187 ? -3.313 5.869 -23.009 1.00 97.62 187 TRP A N 1
ATOM 1466 C CA . TRP A 1 187 ? -2.125 5.593 -22.203 1.00 97.62 187 TRP A CA 1
ATOM 1467 C C . TRP A 1 187 ? -1.107 4.757 -22.979 1.00 97.62 187 TRP A C 1
ATOM 1469 O O . TRP A 1 187 ? 0.094 5.018 -22.917 1.00 97.62 187 TRP A O 1
ATOM 1479 N N . GLN A 1 188 ? -1.599 3.787 -23.750 1.00 97.25 188 GLN A N 1
ATOM 1480 C CA . GLN A 1 188 ? -0.801 3.004 -24.689 1.00 97.25 188 GLN A CA 1
ATOM 1481 C C . GLN A 1 188 ? -0.148 3.922 -25.726 1.00 97.25 188 GLN A C 1
ATOM 1483 O O . GLN A 1 188 ? 1.069 3.875 -25.890 1.00 97.25 188 GLN A O 1
ATOM 1488 N N . GLU A 1 189 ? -0.912 4.841 -26.324 1.00 97.38 189 GLU A N 1
ATOM 1489 C CA . GLU A 1 189 ? -0.379 5.815 -27.282 1.00 97.38 189 GLU A CA 1
ATOM 1490 C C . GLU A 1 189 ? 0.703 6.719 -26.659 1.00 97.38 189 GLU A C 1
ATOM 1492 O O . GLU A 1 189 ? 1.739 6.975 -27.276 1.00 97.38 189 GLU A O 1
ATOM 1497 N N . LEU A 1 190 ? 0.509 7.188 -25.419 1.00 96.44 190 LEU A N 1
ATOM 1498 C CA . LEU A 1 190 ? 1.520 7.970 -24.698 1.00 96.44 190 LEU A CA 1
ATOM 1499 C C . LEU A 1 190 ? 2.832 7.188 -24.539 1.00 96.44 190 LEU A C 1
ATOM 1501 O O . LEU A 1 190 ? 3.910 7.721 -24.816 1.00 96.44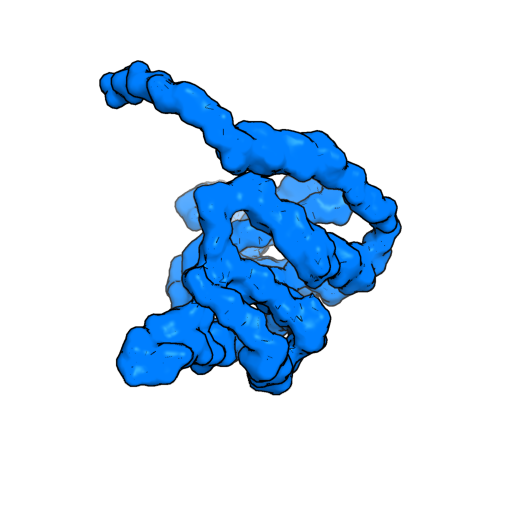 190 LEU A O 1
ATOM 1505 N N . VAL A 1 191 ? 2.746 5.935 -24.091 1.00 96.56 191 VAL A N 1
ATOM 1506 C CA . VAL A 1 191 ? 3.915 5.068 -23.895 1.00 96.56 191 VAL A CA 1
ATOM 1507 C C . VAL A 1 191 ? 4.620 4.801 -25.225 1.00 96.56 191 VAL A C 1
ATOM 1509 O O . VAL A 1 191 ? 5.845 4.902 -25.296 1.00 96.56 191 VAL A O 1
ATOM 1512 N N . GLU A 1 192 ? 3.873 4.532 -26.295 1.00 96.00 192 GLU A N 1
ATOM 1513 C CA . GLU A 1 192 ? 4.429 4.348 -27.639 1.00 96.00 192 GLU A CA 1
ATOM 1514 C C . GLU A 1 192 ? 5.176 5.594 -28.124 1.00 96.00 192 GLU A C 1
ATOM 1516 O O . GLU A 1 192 ? 6.322 5.500 -28.575 1.00 96.00 192 GLU A O 1
ATOM 1521 N N . ARG A 1 193 ? 4.585 6.784 -27.965 1.00 95.00 193 ARG A N 1
ATOM 1522 C CA . ARG A 1 193 ? 5.223 8.058 -28.336 1.00 95.00 193 ARG A CA 1
ATOM 1523 C C . ARG A 1 193 ? 6.504 8.327 -27.546 1.00 95.00 193 ARG A C 1
ATOM 1525 O O . ARG A 1 193 ? 7.459 8.847 -28.121 1.00 95.00 193 ARG A O 1
ATOM 1532 N N . LEU A 1 194 ? 6.534 7.970 -26.260 1.00 93.81 194 LEU A N 1
ATOM 1533 C CA . LEU A 1 194 ? 7.713 8.114 -25.397 1.00 93.81 194 LEU A CA 1
ATOM 1534 C C . LEU A 1 194 ? 8.845 7.151 -25.771 1.00 93.81 194 LEU A C 1
ATOM 1536 O O . LEU A 1 194 ? 10.013 7.514 -25.659 1.00 93.81 194 LEU A O 1
ATOM 1540 N N . LYS A 1 195 ? 8.510 5.926 -26.189 1.00 92.38 195 LYS A N 1
ATOM 1541 C CA . LYS A 1 195 ? 9.495 4.907 -26.589 1.00 92.38 195 LYS A CA 1
ATOM 1542 C C . LYS A 1 195 ? 9.953 5.070 -28.038 1.00 92.38 195 LYS A C 1
ATOM 1544 O O . LYS A 1 195 ? 10.986 4.517 -28.414 1.00 92.38 195 LYS A O 1
ATOM 1549 N N . THR A 1 196 ? 9.205 5.824 -28.841 1.00 94.19 196 THR A N 1
ATOM 1550 C CA . THR A 1 196 ? 9.600 6.192 -30.202 1.00 94.19 196 THR A CA 1
ATOM 1551 C C . THR A 1 196 ? 10.840 7.094 -30.148 1.00 94.19 196 THR A C 1
ATOM 1553 O O . THR A 1 196 ? 10.824 8.090 -29.427 1.00 94.19 196 THR A O 1
ATOM 1556 N N . PRO A 1 197 ? 11.925 6.779 -30.877 1.00 87.69 197 PRO A N 1
ATOM 1557 C CA . PRO A 1 197 ? 13.115 7.623 -30.913 1.00 87.69 197 PRO A CA 1
ATOM 1558 C C . PRO A 1 197 ? 12.819 9.014 -31.489 1.00 87.69 197 PRO A C 1
ATOM 1560 O O . PRO A 1 197 ? 12.194 9.127 -32.541 1.00 87.69 197 PRO A O 1
ATOM 1563 N N . HIS A 1 198 ? 13.335 10.056 -30.837 1.00 90.25 198 HIS A N 1
ATOM 1564 C CA . HIS A 1 198 ? 13.262 11.448 -31.295 1.00 90.25 198 HIS A CA 1
ATOM 1565 C C . HIS A 1 198 ? 14.665 12.041 -31.421 1.00 90.25 198 HIS A C 1
ATOM 1567 O O . HIS A 1 198 ? 15.614 11.552 -30.801 1.00 90.25 198 HIS A O 1
ATOM 1573 N N . GLU A 1 199 ? 14.802 13.114 -32.200 1.00 94.06 199 GLU A N 1
ATOM 1574 C CA . GLU A 1 199 ? 16.048 13.880 -32.227 1.00 94.06 199 GLU A CA 1
ATOM 1575 C C . GLU A 1 199 ? 16.322 14.489 -30.839 1.00 94.06 199 GLU A C 1
ATOM 1577 O O . GLU A 1 199 ? 15.430 15.106 -30.247 1.00 94.06 199 GLU A O 1
ATOM 1582 N N . PRO A 1 200 ? 17.534 14.314 -30.282 1.00 92.62 200 PRO A N 1
ATOM 1583 C CA . PRO A 1 200 ? 17.847 14.819 -28.954 1.00 92.62 200 PRO A CA 1
ATOM 1584 C C . PRO A 1 200 ? 17.913 16.350 -28.954 1.00 92.62 200 PRO A C 1
ATOM 1586 O O . PRO A 1 200 ? 18.623 16.958 -29.755 1.00 92.62 200 PRO A O 1
ATOM 1589 N N . VAL A 1 201 ? 17.221 16.973 -27.999 1.00 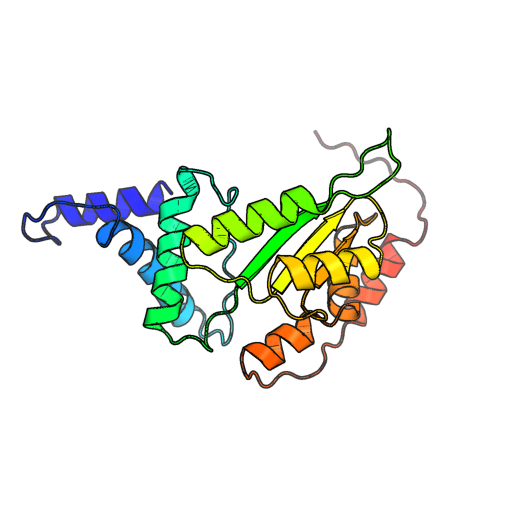95.75 201 VAL A N 1
ATOM 1590 C CA . VAL A 1 201 ? 17.275 18.418 -27.745 1.00 95.75 201 VAL A CA 1
ATOM 1591 C C . VAL A 1 201 ? 17.886 18.655 -26.369 1.00 95.75 201 VAL A C 1
ATOM 1593 O O . VAL A 1 201 ? 17.439 18.092 -25.372 1.00 95.75 201 VAL A O 1
ATOM 1596 N N . ASN A 1 202 ? 18.906 19.510 -26.306 1.00 94.94 202 ASN A N 1
ATOM 1597 C CA . ASN A 1 202 ? 19.567 19.859 -25.051 1.00 94.94 202 ASN A CA 1
ATOM 1598 C C . ASN A 1 202 ? 18.826 21.011 -24.365 1.00 94.94 202 ASN A C 1
ATOM 1600 O O . ASN A 1 202 ? 18.720 22.101 -24.927 1.00 94.94 202 ASN A O 1
ATOM 1604 N N . ILE A 1 203 ? 18.354 20.782 -23.140 1.00 95.31 203 ILE A N 1
ATOM 1605 C CA . ILE A 1 203 ? 17.670 21.785 -22.317 1.00 95.31 203 ILE A CA 1
ATOM 1606 C C . ILE A 1 203 ? 18.486 21.985 -21.039 1.00 95.31 203 ILE A C 1
ATOM 1608 O O . ILE A 1 203 ? 18.658 21.053 -20.256 1.00 95.31 203 ILE A O 1
ATOM 1612 N N . ALA A 1 204 ? 18.996 23.199 -20.829 1.00 95.75 204 ALA A N 1
ATOM 1613 C CA . ALA A 1 204 ? 19.631 23.575 -19.571 1.00 95.75 204 ALA A CA 1
ATOM 1614 C C . ALA A 1 204 ? 18.558 23.972 -18.546 1.00 95.75 204 ALA A C 1
ATOM 1616 O O . ALA A 1 204 ? 17.672 24.768 -18.856 1.00 95.75 204 ALA A O 1
ATOM 1617 N N . LEU A 1 205 ? 18.660 23.440 -17.329 1.00 94.31 205 LEU A N 1
ATOM 1618 C CA . LEU A 1 205 ? 17.806 23.785 -16.193 1.00 94.31 205 LEU A CA 1
ATOM 1619 C C . LEU A 1 205 ? 18.715 24.387 -15.110 1.00 94.31 205 LEU A C 1
ATOM 1621 O O . LEU A 1 205 ? 19.580 23.679 -14.593 1.00 94.31 205 LEU A O 1
ATOM 1625 N N . VAL A 1 206 ? 18.586 25.701 -14.872 1.00 82.12 206 VAL A N 1
ATOM 1626 C CA . VAL A 1 206 ? 19.394 26.502 -13.922 1.00 82.12 206 VAL A CA 1
ATOM 1627 C C . VAL A 1 206 ? 18.627 26.706 -12.627 1.00 82.12 206 VAL A C 1
ATOM 1629 O O . VAL A 1 206 ? 17.443 27.101 -12.722 1.00 82.12 206 VAL A O 1
#

Organism: NCBI:txid412755

Mean predicted aligned error: 3.92 Å

Solvent-accessible surface area (backbone atoms o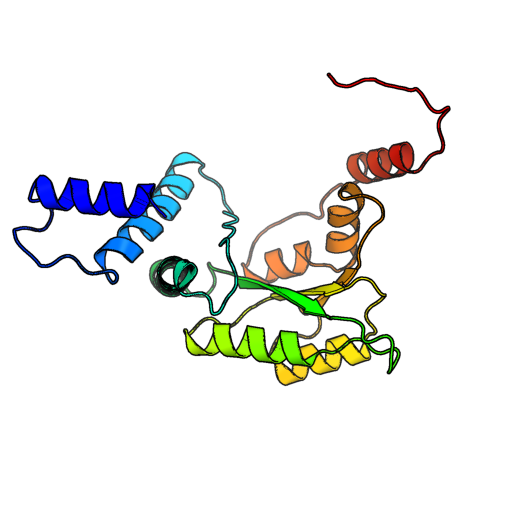nly — not comparable to full-atom values): 12499 Å² total; per-residue (Å²): 110,68,72,57,55,51,50,52,51,54,39,50,76,72,45,76,54,76,86,59,86,88,42,64,76,61,56,50,24,47,55,52,44,55,50,54,50,50,48,42,71,73,65,70,53,95,72,83,89,80,87,77,73,80,54,88,82,43,80,86,32,46,56,56,56,53,22,57,48,49,44,30,67,76,70,34,69,60,75,53,83,41,76,41,80,36,59,34,55,71,39,83,93,74,74,43,71,40,62,62,60,38,49,53,49,52,47,53,38,39,73,76,68,40,75,54,62,29,37,39,40,33,24,85,52,90,77,53,69,70,56,38,50,50,47,17,68,73,62,71,32,57,61,76,36,44,36,79,43,52,68,63,100,47,80,71,53,49,65,60,53,41,50,74,56,41,50,61,58,54,53,31,63,65,50,75,52,93,76,75,84,81,86,54,64,71,54,52,51,50,46,52,60,68,71,48,90,71,87,87,77,92,77,90,86,132

Radius of gyration: 20.85 Å; Cα contacts (8 Å, |Δi|>4): 218; chains: 1; bounding box: 46×47×64 Å

InterPro domains:
  IPR004468 CTP synthase [PTHR11550] (1-206)
  IPR017456 CTP synthase, N-terminal [PF06418] (1-177)
  IPR027417 P-loop containing nucleoside triphosphate hydrolase [G3DSA:3.40.50.300] (1-196)
  IPR027417 P-loop containing nucleoside triphosphate hydrolase [SSF52540] (1-181)

Sequence (206 aa):
SGQIYSAVLAKERRGDFLGGTIQVVPHVTTEIKERFKRLAENSQAEVIIIEVGGTVGDIEGQPFLEAIRQMRNDVGRDNVLYVHITLLPYLSSTQELKTKPTQHSVNELRRIGIQPDIIICRSDYPISEGIKDKISLFCDVERQAVISLPTMPTIYEIPLLLEEAELGQIIVDKLDLKANKPDLSQWQELVERLKTPHEPVNIALV